Protein AF-A0A968PDZ7-F1 (afdb_monomer_lite)

Secondary structure (DSSP, 8-state):
-----SB-TT-SS--TT-TT-SSSTTSPTT--HHHHHHHH-GGGGB-TTSPBP-S---BPPPHIIIIIIS--SSS-------GGGS----TT------SPPPP--PPPPPPPPPPPPPPP---PPPS-PPPPPTT-EEE-TTSTTEEEESS--EEES-SGGG-EEEEE--TT---EEEE-----SEEEEEEEE--S--SSPBPS-EEEEEEETTEEEEEEE-STTSTTSEEEEEEEEESSSS--EEEEEEPTT-TTPEEEE--EEEEEE---PPPEEEEEEEEEETTEEEEEEEEE-SSS-EEEEEEEEEETTT---EEEEEEE--SEEEE---TT--EEEEEEEEETTHHHHS-----

Structure (mmCIF, N/CA/C/O backbone):
data_AF-A0A968PDZ7-F1
#
_entry.id   AF-A0A968PDZ7-F1
#
loop_
_atom_site.group_PDB
_atom_site.id
_atom_site.type_symbol
_atom_site.label_atom_id
_atom_site.label_alt_id
_atom_site.label_comp_id
_atom_site.label_asym_id
_atom_site.label_entity_id
_atom_site.label_seq_id
_atom_site.pdbx_PDB_ins_code
_atom_site.Cartn_x
_atom_site.Cartn_y
_atom_site.Cartn_z
_atom_site.occupancy
_atom_site.B_iso_or_equiv
_atom_site.auth_seq_id
_atom_site.auth_comp_id
_atom_site.auth_asym_id
_atom_site.auth_atom_id
_atom_site.pdbx_PDB_model_num
ATOM 1 N N . MET A 1 1 ? -6.847 -15.042 27.093 1.00 49.56 1 MET A N 1
ATOM 2 C CA . MET A 1 1 ? -7.978 -15.859 27.587 1.00 49.56 1 MET A CA 1
ATOM 3 C C . MET A 1 1 ? -9.243 -15.371 26.902 1.00 49.56 1 MET A C 1
ATOM 5 O O . MET A 1 1 ? -9.589 -14.210 27.090 1.00 49.56 1 MET A O 1
ATOM 9 N N . VAL A 1 2 ? -9.885 -16.215 26.098 1.00 46.06 2 VAL A N 1
ATOM 10 C CA . VAL A 1 2 ? -11.074 -15.865 25.299 1.00 46.06 2 VAL A CA 1
ATOM 11 C C . VAL A 1 2 ? -12.263 -16.746 25.710 1.00 46.06 2 VAL A C 1
ATOM 13 O O . VAL A 1 2 ? -12.040 -17.880 26.146 1.00 46.06 2 VAL A O 1
ATOM 16 N N . PRO A 1 3 ? -13.513 -16.251 25.654 1.00 42.53 3 PRO A N 1
ATOM 17 C CA . PRO A 1 3 ? -14.685 -17.086 25.895 1.00 42.53 3 PRO A CA 1
ATOM 18 C C . PRO A 1 3 ? -14.870 -18.079 24.738 1.00 42.53 3 PRO A C 1
ATOM 20 O O . PRO A 1 3 ? -14.957 -17.673 23.584 1.00 42.53 3 PRO A O 1
ATOM 23 N N . VAL A 1 4 ? -14.954 -19.375 25.049 1.00 44.88 4 VAL A N 1
ATOM 24 C CA . VAL A 1 4 ? -15.308 -20.418 24.071 1.00 44.88 4 VAL A CA 1
ATOM 25 C C . VAL A 1 4 ? -16.829 -20.496 23.986 1.00 44.88 4 VAL A C 1
ATOM 27 O O . VAL A 1 4 ? -17.487 -20.692 25.012 1.00 44.88 4 VAL A O 1
ATOM 30 N N . TRP A 1 5 ? -17.384 -20.315 22.787 1.00 37.19 5 TRP A N 1
ATOM 31 C CA . TRP A 1 5 ? -18.813 -20.451 22.507 1.00 37.19 5 TRP A CA 1
ATOM 32 C C . TRP A 1 5 ? -19.046 -21.615 21.540 1.00 37.19 5 TRP A C 1
ATOM 34 O O . TRP A 1 5 ? -18.664 -21.535 20.383 1.00 37.19 5 TRP A O 1
ATOM 44 N N . ASP A 1 6 ? -19.737 -22.625 22.072 1.00 43.53 6 ASP A N 1
ATOM 45 C CA . ASP A 1 6 ? -20.297 -23.822 21.430 1.00 43.53 6 ASP A CA 1
ATOM 46 C C . ASP A 1 6 ? -19.324 -24.865 20.843 1.00 43.53 6 ASP A C 1
ATOM 48 O O . ASP A 1 6 ? -18.219 -24.578 20.389 1.00 43.53 6 ASP A O 1
ATOM 52 N N . VAL A 1 7 ? -19.746 -26.125 20.949 1.00 50.50 7 VAL A N 1
ATOM 53 C CA . VAL A 1 7 ? -19.004 -27.335 20.570 1.00 50.50 7 VAL A CA 1
ATOM 54 C C . VAL A 1 7 ? -19.193 -27.559 19.064 1.00 50.50 7 VAL A C 1
ATOM 56 O O . VAL A 1 7 ? -20.277 -27.310 18.540 1.00 50.50 7 VAL A O 1
ATOM 59 N N . GLY A 1 8 ? -18.124 -27.957 18.362 1.00 52.00 8 GLY A N 1
ATOM 60 C CA . GLY A 1 8 ? -18.015 -27.888 16.899 1.00 52.00 8 GLY A CA 1
ATOM 61 C C . GLY A 1 8 ? -19.224 -28.451 16.124 1.00 52.00 8 GLY A C 1
ATOM 62 O O . GLY A 1 8 ? -19.897 -29.376 16.573 1.00 52.00 8 GLY A O 1
ATOM 63 N N . PRO A 1 9 ? -19.480 -27.970 14.898 1.00 52.22 9 PRO A N 1
ATOM 64 C CA . PRO A 1 9 ? -20.785 -27.984 14.223 1.00 52.22 9 PRO A CA 1
ATOM 65 C C . PRO A 1 9 ? -21.293 -29.379 13.811 1.00 52.22 9 PRO A C 1
ATOM 67 O O . PRO A 1 9 ? -22.389 -29.510 13.248 1.00 52.22 9 PRO A O 1
ATOM 70 N N . TRP A 1 10 ? -20.514 -30.427 14.090 1.00 61.59 10 TRP A N 1
ATOM 71 C CA . TRP A 1 10 ? -20.867 -31.817 13.823 1.00 61.59 10 TRP A CA 1
ATOM 72 C C . TRP A 1 10 ? -21.230 -32.608 15.086 1.00 61.59 10 TRP A C 1
ATOM 74 O O . TRP A 1 10 ? -22.201 -33.356 15.015 1.00 61.59 10 TRP A O 1
ATOM 84 N N . ASN A 1 11 ? -20.539 -32.418 16.221 1.00 71.12 11 ASN A N 1
ATOM 85 C CA . ASN A 1 11 ? -20.816 -33.138 17.473 1.00 71.12 11 ASN A CA 1
ATOM 86 C C . ASN A 1 11 ? -20.859 -32.181 18.660 1.00 71.12 11 ASN A C 1
ATOM 88 O O . ASN A 1 11 ? -19.868 -31.519 18.953 1.00 71.12 11 ASN A O 1
ATOM 92 N N . THR A 1 12 ? -21.980 -32.166 19.365 1.00 71.00 12 THR A N 1
ATOM 93 C CA . THR A 1 12 ? -22.252 -31.258 20.477 1.00 71.00 12 THR A CA 1
ATOM 94 C C . THR A 1 12 ? -21.943 -31.871 21.839 1.00 71.00 12 THR A C 1
ATOM 96 O O . THR A 1 12 ? -21.574 -31.141 22.758 1.00 71.00 12 THR A O 1
ATOM 99 N N . ASP A 1 13 ? -21.983 -33.201 21.953 1.00 72.69 13 ASP A N 1
ATOM 100 C CA . ASP A 1 13 ? -21.687 -33.918 23.202 1.00 72.69 13 ASP A CA 1
ATOM 101 C C . ASP A 1 13 ? -20.220 -34.416 23.274 1.00 72.69 13 ASP A C 1
ATOM 103 O O . ASP A 1 13 ? -19.782 -35.059 24.234 1.00 72.69 13 ASP A O 1
ATOM 107 N N . ASP A 1 14 ? -19.398 -34.064 22.278 1.00 81.44 14 ASP A N 1
ATOM 108 C CA . ASP A 1 14 ? -17.981 -34.424 22.211 1.00 81.44 14 ASP A CA 1
ATOM 109 C C . ASP A 1 14 ? -17.107 -33.576 23.154 1.00 81.44 14 ASP A C 1
ATOM 111 O O . ASP A 1 14 ? -16.660 -32.479 22.821 1.00 81.44 14 ASP A O 1
ATOM 115 N N . SER A 1 15 ? -16.781 -34.149 24.314 1.00 76.62 15 SER A N 1
ATOM 116 C CA . SER A 1 15 ? -15.821 -33.585 25.272 1.00 76.62 15 SER A CA 1
ATOM 117 C C . SER A 1 15 ? -14.405 -34.168 25.132 1.00 76.62 15 SER A C 1
ATOM 119 O O . SER A 1 15 ? -13.861 -34.708 26.098 1.00 76.62 15 SER A O 1
ATOM 121 N N . TYR A 1 16 ? -13.777 -34.068 23.956 1.00 78.69 16 TYR A N 1
ATOM 122 C CA . TYR A 1 16 ? -12.436 -34.623 23.681 1.00 78.69 16 TYR A CA 1
ATOM 123 C C . TYR A 1 16 ? -11.309 -34.121 24.602 1.00 78.69 16 TYR A C 1
ATOM 125 O O . TYR A 1 16 ? -10.250 -34.737 24.659 1.00 78.69 16 TYR A O 1
ATOM 133 N N . TRP A 1 17 ? -11.509 -33.045 25.362 1.00 76.12 17 TRP A N 1
ATOM 134 C CA . TRP A 1 17 ? -10.557 -32.554 26.367 1.00 76.12 17 TRP A CA 1
ATOM 135 C C . TRP A 1 17 ? -10.610 -33.297 27.717 1.00 76.12 17 TRP A C 1
ATOM 137 O O . TRP A 1 17 ? -9.803 -33.000 28.599 1.00 76.12 17 TRP A O 1
ATOM 147 N N . GLN A 1 18 ? -11.548 -34.230 27.916 1.00 72.00 18 GLN A N 1
ATOM 148 C CA . GLN A 1 18 ? -11.686 -35.011 29.154 1.00 72.00 18 GLN A CA 1
ATOM 149 C C . GLN A 1 18 ? -11.076 -36.409 29.021 1.00 72.00 18 GLN A C 1
ATOM 151 O O . GLN A 1 18 ? -11.161 -37.043 27.972 1.00 72.00 18 GLN A O 1
ATOM 156 N N . SER A 1 19 ? -10.484 -36.914 30.107 1.00 69.00 19 SER A N 1
ATOM 157 C CA . SER A 1 19 ? -9.940 -38.278 30.172 1.00 69.00 19 SER A CA 1
ATOM 158 C C . SER A 1 19 ? -10.997 -39.350 30.441 1.00 69.00 19 SER A C 1
ATOM 160 O O . SER A 1 19 ? -10.785 -40.510 30.097 1.00 69.00 19 SER A O 1
ATOM 162 N N . ASP A 1 20 ? -12.134 -38.972 31.021 1.00 71.38 20 ASP A N 1
ATOM 163 C CA . ASP A 1 20 ? -13.311 -39.799 31.292 1.00 71.38 20 ASP A CA 1
ATOM 164 C C . ASP A 1 20 ? -14.485 -39.427 30.374 1.00 71.38 20 ASP A C 1
ATOM 166 O O . ASP A 1 20 ? -15.639 -39.326 30.791 1.00 71.38 20 ASP A O 1
ATOM 170 N N . ARG A 1 21 ? -14.168 -39.221 29.095 1.00 78.62 21 ARG A N 1
ATOM 171 C CA . ARG A 1 21 ? -15.115 -38.838 28.050 1.00 78.62 21 ARG A CA 1
ATOM 172 C C . ARG A 1 21 ? -16.295 -39.825 27.966 1.00 78.62 21 ARG A C 1
ATOM 174 O O . ARG A 1 21 ? -16.091 -41.033 27.855 1.00 78.62 21 ARG A O 1
ATOM 181 N N . GLY A 1 22 ? -17.523 -39.301 28.020 1.00 72.50 22 GLY A N 1
ATOM 182 C CA . GLY A 1 22 ? -18.757 -40.100 27.999 1.00 72.50 22 GLY A CA 1
ATOM 183 C C . GLY A 1 22 ? -19.050 -40.731 26.635 1.00 72.50 22 GLY A C 1
ATOM 184 O O . GLY A 1 22 ? -19.194 -41.950 26.538 1.00 72.50 22 GLY A O 1
ATOM 185 N N . ASP A 1 23 ? -19.095 -39.908 25.586 1.00 74.62 23 ASP A N 1
ATOM 186 C CA . ASP A 1 23 ? -19.273 -40.354 24.203 1.00 74.62 23 ASP A CA 1
ATOM 187 C C . ASP A 1 23 ? -17.927 -40.579 23.523 1.00 74.62 23 ASP A C 1
ATOM 189 O O . ASP A 1 23 ? -17.025 -39.760 23.655 1.00 74.62 23 ASP A O 1
ATOM 193 N N . TYR A 1 24 ? -17.793 -41.660 22.754 1.00 82.00 24 TYR A N 1
ATOM 194 C CA . TYR A 1 24 ? -16.545 -42.044 22.070 1.00 82.00 24 TYR A CA 1
ATOM 195 C C . TYR A 1 24 ? -15.329 -42.222 23.017 1.00 82.00 24 TYR A C 1
ATOM 197 O O . TYR A 1 24 ? -14.267 -41.632 22.793 1.00 82.00 24 TYR A O 1
ATOM 205 N N . PRO A 1 25 ? -15.460 -43.030 24.093 1.00 82.12 25 PRO A N 1
ATOM 206 C CA . PRO A 1 25 ? -14.410 -43.231 25.102 1.00 82.12 25 PRO A CA 1
ATOM 207 C C . PRO A 1 25 ? -13.175 -43.984 24.579 1.00 82.12 25 PRO A C 1
ATOM 209 O O . PRO A 1 25 ? -12.180 -44.120 25.288 1.00 82.12 25 PRO A O 1
ATOM 212 N N . ASP A 1 26 ? -13.251 -44.539 23.372 1.00 82.31 26 ASP A N 1
ATOM 213 C CA . ASP A 1 26 ? -12.159 -45.225 22.692 1.00 82.31 26 ASP A CA 1
ATOM 214 C C . ASP A 1 26 ? -11.162 -44.266 22.021 1.00 82.31 26 ASP A C 1
ATOM 216 O O . ASP A 1 26 ? -10.041 -44.677 21.710 1.00 82.31 26 ASP A O 1
ATOM 220 N N . LEU A 1 27 ? -11.532 -42.995 21.834 1.00 79.12 27 LEU A N 1
ATOM 221 C CA . LEU A 1 27 ? -10.646 -41.973 21.283 1.00 79.12 27 LEU A CA 1
ATOM 222 C C . LEU A 1 27 ? -9.717 -41.382 22.360 1.00 79.12 27 LEU A C 1
ATOM 224 O O . LEU A 1 27 ? -10.134 -41.186 23.504 1.00 79.12 27 LEU A O 1
ATOM 228 N N . PRO A 1 28 ? -8.454 -41.067 22.015 1.00 71.50 28 PRO A N 1
ATOM 229 C CA . PRO A 1 28 ? -7.520 -40.450 22.947 1.00 71.50 28 PRO A CA 1
ATOM 230 C C . PRO A 1 28 ? -7.940 -39.021 23.318 1.00 71.50 28 PRO A C 1
ATOM 232 O O . PRO A 1 28 ? -8.558 -38.305 22.528 1.00 71.50 28 PRO A O 1
ATOM 235 N N . VAL A 1 29 ? -7.537 -38.586 24.515 1.00 76.88 29 VAL A N 1
ATOM 236 C CA . VAL A 1 29 ? -7.714 -37.198 24.967 1.00 76.88 29 VAL A CA 1
ATOM 237 C C . VAL A 1 29 ? -7.029 -36.248 23.990 1.00 76.88 29 VAL A C 1
ATOM 239 O O . VAL A 1 29 ? -5.878 -36.462 23.614 1.00 76.88 29 VAL A O 1
ATOM 242 N N . GLY A 1 30 ? -7.736 -35.190 23.611 1.00 73.31 30 GLY A N 1
ATOM 243 C CA . GLY A 1 30 ? -7.286 -34.177 22.668 1.00 73.31 30 GLY A CA 1
ATOM 244 C C . GLY A 1 30 ? -7.672 -34.450 21.216 1.00 73.31 30 GLY A C 1
ATOM 245 O O . GLY A 1 30 ? -7.520 -33.535 20.420 1.00 73.31 30 GLY A O 1
ATOM 246 N N . LEU A 1 31 ? -8.196 -35.637 20.872 1.00 77.00 31 LEU A N 1
ATOM 247 C CA . LEU A 1 31 ? -8.635 -35.956 19.508 1.00 77.00 31 LEU A CA 1
ATOM 248 C C . LEU A 1 31 ? -10.163 -35.796 19.355 1.00 77.00 31 LEU A C 1
ATOM 250 O O . LEU A 1 31 ? -10.922 -36.623 19.883 1.00 77.00 31 LEU A O 1
ATOM 254 N N . PRO A 1 32 ? -10.643 -34.781 18.614 1.00 86.69 32 PRO A N 1
ATOM 255 C CA . PRO A 1 32 ? -12.058 -34.629 18.297 1.00 86.69 32 PRO A CA 1
ATOM 256 C C . PRO A 1 32 ? -12.575 -35.810 17.471 1.00 86.69 32 PRO A C 1
ATOM 258 O O . PRO A 1 32 ? -11.910 -36.311 16.561 1.00 86.69 32 PRO A O 1
ATOM 261 N N . GLN A 1 33 ? -13.811 -36.237 17.724 1.00 85.19 33 GLN A N 1
ATOM 262 C CA . GLN A 1 33 ? -14.429 -37.322 16.963 1.00 85.19 33 GLN A CA 1
ATOM 263 C C . GLN A 1 33 ? -14.599 -36.956 15.493 1.00 85.19 33 GLN A C 1
ATOM 265 O O . GLN A 1 33 ? -14.443 -37.830 14.645 1.00 85.19 33 GLN A O 1
ATOM 270 N N . ALA A 1 34 ? -14.875 -35.685 15.186 1.00 81.94 34 ALA A N 1
ATOM 271 C CA . ALA A 1 34 ? -15.065 -35.232 13.813 1.00 81.94 34 ALA A CA 1
ATOM 272 C C . ALA A 1 34 ? -13.792 -35.396 12.970 1.00 81.94 34 ALA A C 1
ATOM 274 O O . ALA A 1 34 ? -13.847 -35.876 11.836 1.00 81.94 34 ALA A O 1
ATOM 275 N N . GLU A 1 35 ? -12.636 -35.087 13.559 1.00 80.62 35 GLU A N 1
ATOM 276 C CA . GLU A 1 35 ? -11.326 -35.352 12.970 1.00 80.62 35 GLU A CA 1
ATOM 277 C C . GLU A 1 35 ? -11.113 -36.857 12.761 1.00 80.62 35 GLU A C 1
ATOM 279 O O . GLU A 1 35 ? -10.766 -37.296 11.660 1.00 80.62 35 GLU A O 1
ATOM 284 N N . ALA A 1 36 ? -11.408 -37.668 13.783 1.00 77.31 36 ALA A N 1
ATOM 285 C CA . ALA A 1 36 ? -11.263 -39.116 13.698 1.00 77.31 36 ALA A CA 1
ATOM 286 C C . ALA A 1 36 ? -12.200 -39.758 12.657 1.00 77.31 36 ALA A C 1
ATOM 288 O O . ALA A 1 36 ? -11.832 -40.728 11.989 1.00 77.31 36 ALA A O 1
ATOM 289 N N . ALA A 1 37 ? -13.413 -39.231 12.482 1.00 79.62 37 ALA A N 1
ATOM 290 C CA . ALA A 1 37 ? -14.351 -39.712 11.476 1.00 79.62 37 ALA A CA 1
ATOM 291 C C . ALA A 1 37 ? -13.884 -39.346 10.062 1.00 79.62 37 ALA A C 1
ATOM 293 O O . ALA A 1 37 ? -13.978 -40.177 9.158 1.00 79.62 37 ALA A O 1
ATOM 294 N N . TYR A 1 38 ? -13.357 -38.130 9.883 1.00 79.06 38 TYR A N 1
ATOM 295 C CA . TYR A 1 38 ? -12.885 -37.625 8.596 1.00 79.06 38 TYR A CA 1
ATOM 296 C C . TYR A 1 38 ? -11.632 -38.363 8.105 1.00 79.06 38 TYR A C 1
ATOM 298 O O . TYR A 1 38 ? -11.605 -38.835 6.969 1.00 79.06 38 TYR A O 1
ATOM 306 N N . TYR A 1 39 ? -10.613 -38.518 8.958 1.00 68.75 39 TYR A N 1
ATOM 307 C CA . TYR A 1 39 ? -9.343 -39.139 8.560 1.00 68.75 39 TYR A CA 1
ATOM 308 C C . TYR A 1 39 ? -9.314 -40.661 8.725 1.00 68.75 39 TYR A C 1
ATOM 310 O O . TYR A 1 39 ? -8.656 -41.345 7.941 1.00 68.75 39 TYR A O 1
ATOM 318 N N . TYR A 1 40 ? -10.024 -41.206 9.718 1.00 73.75 40 TYR A N 1
ATOM 319 C CA . TYR A 1 40 ? -9.914 -42.623 10.096 1.00 73.75 40 TYR A CA 1
ATOM 320 C C . TYR A 1 40 ? -11.229 -43.400 9.974 1.00 73.75 40 TYR A C 1
ATOM 322 O O . TYR A 1 40 ? -11.278 -44.586 10.303 1.00 73.75 40 TYR A O 1
ATOM 330 N N . GLY A 1 41 ? -12.306 -42.769 9.493 1.00 67.88 41 GLY A N 1
ATOM 331 C CA . GLY A 1 41 ? -13.600 -43.429 9.301 1.00 67.88 41 GLY A CA 1
ATOM 332 C C . GLY A 1 41 ? -14.276 -43.852 10.607 1.00 67.88 41 GLY A C 1
ATOM 333 O O . GLY A 1 41 ? -15.181 -44.692 10.586 1.00 67.88 41 GLY A O 1
ATOM 334 N N . HIS A 1 42 ? -13.855 -43.288 11.743 1.00 85.44 42 HIS A N 1
ATOM 335 C CA . HIS A 1 42 ? -14.473 -43.522 13.042 1.00 85.44 42 HIS A CA 1
ATOM 336 C C . HIS A 1 42 ? -15.984 -43.217 12.996 1.00 85.44 42 HIS A C 1
ATOM 338 O O . HIS A 1 42 ? -16.431 -42.336 12.261 1.00 85.44 42 HIS A O 1
ATOM 344 N N . ASN A 1 43 ? -16.796 -44.011 13.705 1.00 82.94 43 ASN A N 1
ATOM 345 C CA . ASN A 1 43 ? -18.265 -44.004 13.589 1.00 82.94 43 ASN A CA 1
ATOM 346 C C . ASN A 1 43 ? -18.788 -44.126 12.132 1.00 82.94 43 ASN A C 1
ATOM 348 O O . ASN A 1 43 ? -19.832 -43.588 11.767 1.00 82.94 43 ASN A O 1
ATOM 352 N N . GLY A 1 44 ? -18.038 -44.799 11.251 1.00 77.81 44 GLY A N 1
ATOM 353 C CA . GLY A 1 44 ? -18.383 -44.927 9.832 1.00 77.81 44 GLY A CA 1
ATOM 354 C C . GLY A 1 44 ? -18.301 -43.612 9.047 1.00 77.81 44 GLY A C 1
ATOM 355 O O . GLY A 1 44 ? -19.012 -43.467 8.050 1.00 77.81 44 GLY A O 1
ATOM 356 N N . GLY A 1 45 ? -17.482 -42.657 9.504 1.00 78.25 45 GLY A N 1
ATOM 357 C CA . GLY A 1 45 ? -17.333 -41.327 8.904 1.00 78.25 45 GLY A CA 1
ATOM 358 C C . GLY A 1 45 ? -18.485 -40.374 9.229 1.00 78.25 45 GLY A C 1
ATOM 359 O O . GLY A 1 45 ? -18.739 -39.432 8.472 1.00 78.25 45 GLY A O 1
ATOM 360 N N . ARG A 1 46 ? -19.233 -40.657 10.303 1.00 79.38 46 ARG A N 1
ATOM 361 C CA . ARG A 1 46 ? -20.444 -39.923 10.669 1.00 79.38 46 ARG A CA 1
ATOM 362 C C . ARG A 1 46 ? -20.335 -39.230 12.015 1.00 79.38 46 ARG A C 1
ATOM 364 O O . ARG A 1 46 ? -19.661 -39.712 12.927 1.00 79.38 46 ARG A O 1
ATOM 371 N N . ASP A 1 47 ? -21.063 -38.131 12.114 1.00 84.56 47 ASP A N 1
ATOM 372 C CA . ASP A 1 47 ? -21.292 -37.415 13.360 1.00 84.56 47 ASP A CA 1
ATOM 373 C C . ASP A 1 47 ? -22.366 -38.093 14.232 1.00 84.56 47 ASP A C 1
ATOM 375 O O . ASP A 1 47 ? -22.954 -39.113 13.850 1.00 84.56 47 ASP A O 1
ATOM 379 N N . GLU A 1 48 ? -22.635 -37.525 15.406 1.00 81.25 48 GLU A N 1
ATOM 380 C CA . GLU A 1 48 ? -23.627 -38.018 16.371 1.00 81.25 48 GLU A CA 1
ATOM 381 C C . GLU A 1 48 ? -25.061 -38.054 15.811 1.00 81.25 48 GLU A C 1
ATOM 383 O O . GLU A 1 48 ? -25.885 -38.868 16.232 1.00 81.25 48 GLU A O 1
ATOM 388 N N . PHE A 1 49 ? -25.354 -37.234 14.797 1.00 80.44 49 PHE A N 1
ATOM 389 C CA . PHE A 1 49 ? -26.645 -37.183 14.107 1.00 80.44 49 PHE A CA 1
ATOM 390 C C . PHE A 1 49 ? -26.706 -38.105 12.877 1.00 80.44 49 PHE A C 1
ATOM 392 O O . PHE A 1 49 ? -27.720 -38.147 12.171 1.00 80.44 49 PHE A O 1
ATOM 399 N N . GLY A 1 50 ? -25.637 -38.855 12.596 1.00 79.31 50 GLY A N 1
ATOM 400 C CA . GLY A 1 50 ? -25.537 -39.776 11.469 1.00 79.31 50 GLY A CA 1
ATOM 401 C C . GLY A 1 50 ? -25.270 -39.106 10.115 1.00 79.31 50 GLY A C 1
ATOM 402 O O . GLY A 1 50 ? -25.410 -39.769 9.080 1.00 79.31 50 GLY A O 1
ATOM 403 N N . ARG A 1 51 ? -24.894 -37.824 10.073 1.00 78.44 51 ARG A N 1
ATOM 404 C CA . ARG A 1 51 ? -24.501 -37.100 8.849 1.00 78.44 51 ARG A CA 1
ATOM 405 C C . ARG A 1 51 ? -23.046 -37.415 8.505 1.00 78.44 51 ARG A C 1
ATOM 407 O O . ARG A 1 51 ? -22.260 -37.731 9.386 1.00 78.44 51 ARG A O 1
ATOM 414 N N . ILE A 1 52 ? -22.689 -37.356 7.221 1.00 77.50 52 ILE A N 1
ATOM 415 C CA . ILE A 1 52 ? -21.296 -37.553 6.787 1.00 77.50 52 ILE A CA 1
ATOM 416 C C . ILE A 1 52 ? -20.499 -36.290 7.088 1.00 77.50 52 ILE A C 1
ATOM 418 O O . ILE A 1 52 ? -20.911 -35.199 6.694 1.00 77.50 52 ILE A O 1
ATOM 422 N N . ILE A 1 53 ? -19.353 -36.464 7.736 1.00 76.62 53 ILE A N 1
ATOM 423 C CA . ILE A 1 53 ? -18.447 -35.368 8.061 1.00 76.62 53 ILE A CA 1
ATOM 424 C C . ILE A 1 53 ? -17.642 -34.990 6.820 1.00 76.62 53 ILE A C 1
ATOM 426 O O . ILE A 1 53 ? -17.030 -35.843 6.178 1.00 76.62 53 ILE A O 1
ATOM 430 N N . THR A 1 54 ? -17.655 -33.702 6.473 1.00 74.69 54 THR A N 1
ATOM 431 C CA . THR A 1 54 ? -16.948 -33.177 5.294 1.00 74.69 54 THR A CA 1
ATOM 432 C C . THR A 1 54 ? -15.727 -32.337 5.639 1.00 74.69 54 THR A C 1
ATOM 434 O O . THR A 1 54 ? -14.952 -32.067 4.733 1.00 74.69 54 THR A O 1
ATOM 437 N N . ASN A 1 55 ? -15.554 -31.946 6.908 1.00 73.94 55 ASN A N 1
ATOM 438 C CA . ASN A 1 55 ? -14.403 -31.200 7.422 1.00 73.94 55 ASN A CA 1
ATOM 439 C C . ASN A 1 55 ? -14.016 -31.725 8.823 1.00 73.94 55 ASN A C 1
ATOM 441 O O . ASN A 1 55 ? -14.916 -32.054 9.594 1.00 73.94 55 ASN A O 1
ATOM 445 N N . PRO A 1 56 ? -12.720 -31.766 9.184 1.00 77.56 56 PRO A N 1
ATOM 446 C CA . PRO A 1 56 ? -12.233 -32.322 10.452 1.00 77.56 56 PRO A CA 1
ATOM 447 C C . PRO A 1 56 ? -12.221 -31.297 11.605 1.00 77.56 56 PRO A C 1
ATOM 449 O O . PRO A 1 56 ? -11.246 -31.200 12.340 1.00 77.56 56 PRO A O 1
ATOM 452 N N . ASN A 1 57 ? -13.253 -30.469 11.754 1.00 74.00 57 ASN A N 1
ATOM 453 C CA . ASN A 1 57 ? -13.245 -29.393 12.749 1.00 74.00 57 ASN A CA 1
ATOM 454 C C . ASN A 1 57 ? -13.601 -29.879 14.162 1.00 74.00 57 ASN A C 1
ATOM 456 O O . ASN A 1 57 ? -14.623 -30.531 14.371 1.00 74.00 57 ASN A O 1
ATOM 460 N N . GLY A 1 58 ? -12.751 -29.526 15.130 1.00 72.44 58 GLY A N 1
ATOM 461 C CA . GLY A 1 58 ? -12.892 -29.914 16.537 1.00 72.44 58 GLY A CA 1
ATOM 462 C C . GLY A 1 58 ? -13.398 -28.819 17.476 1.00 72.44 58 GLY A C 1
ATOM 463 O O . GLY A 1 58 ? -13.922 -29.123 18.543 1.00 72.44 58 GLY A O 1
ATOM 464 N N . ILE A 1 59 ? -13.254 -27.546 17.113 1.00 73.94 59 ILE A N 1
ATOM 465 C CA . ILE A 1 59 ? -13.704 -26.416 17.928 1.00 73.94 59 ILE A CA 1
ATOM 466 C C . ILE A 1 59 ? -14.132 -25.274 17.018 1.00 73.94 59 ILE A C 1
ATOM 468 O O . ILE A 1 59 ? -13.433 -24.966 16.053 1.00 73.94 59 ILE A O 1
ATOM 472 N N . ASP A 1 60 ? -15.255 -24.647 17.348 1.00 69.50 60 ASP A N 1
ATOM 473 C CA . ASP A 1 60 ? -15.603 -23.349 16.792 1.00 69.50 60 ASP A CA 1
ATOM 474 C C . ASP A 1 60 ? -15.114 -22.280 17.773 1.00 69.50 60 ASP A C 1
ATOM 476 O O . ASP A 1 60 ? -15.368 -22.326 18.978 1.00 69.50 60 ASP A O 1
ATOM 480 N N . ILE A 1 61 ? -14.346 -21.327 17.261 1.00 65.81 61 ILE A N 1
ATOM 481 C CA . ILE A 1 61 ? -13.866 -20.181 18.031 1.00 65.81 61 ILE A CA 1
ATOM 482 C C . ILE A 1 61 ? -14.705 -18.957 17.672 1.00 65.81 61 ILE A C 1
ATOM 484 O O . ILE A 1 61 ? -15.178 -18.825 16.543 1.00 65.81 61 ILE A O 1
ATOM 488 N N . ALA A 1 62 ? -14.913 -18.069 18.648 1.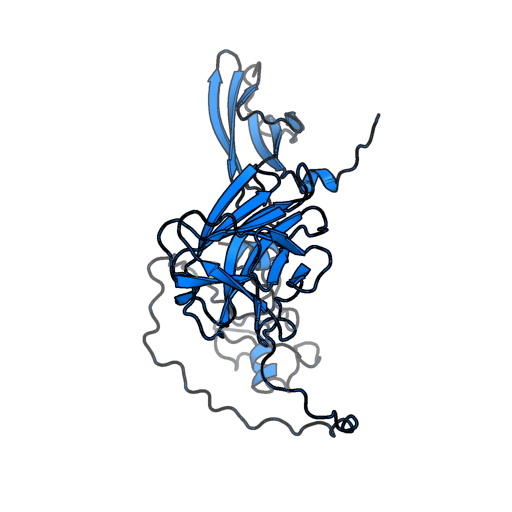00 56.44 62 ALA A N 1
ATOM 489 C CA . ALA A 1 62 ? -15.696 -16.856 18.440 1.00 56.44 62 ALA A CA 1
ATOM 490 C C . ALA A 1 62 ? -15.133 -16.040 17.269 1.00 56.44 62 ALA A C 1
ATOM 492 O O . ALA A 1 62 ? -13.921 -16.008 17.067 1.00 56.44 62 ALA A O 1
ATOM 493 N N . ASP A 1 63 ? -16.007 -15.351 16.539 1.00 52.16 63 ASP A N 1
ATOM 494 C CA . ASP A 1 63 ? -15.655 -14.524 15.382 1.00 52.16 63 ASP A CA 1
ATOM 495 C C . ASP A 1 63 ? -14.506 -13.550 15.681 1.00 52.16 63 ASP A C 1
ATOM 497 O O . ASP A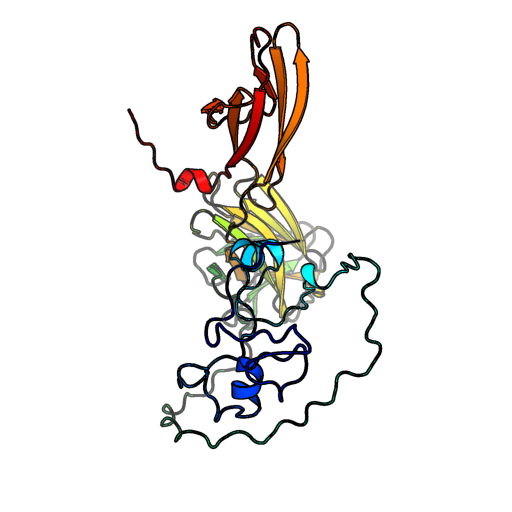 1 63 ? -13.526 -13.530 14.945 1.00 52.16 63 ASP A O 1
ATOM 501 N N . GLY A 1 64 ? -14.552 -12.833 16.805 1.00 52.78 64 GLY A N 1
ATOM 502 C CA . GLY A 1 64 ? -13.452 -11.955 17.215 1.00 52.78 64 GLY A CA 1
ATOM 503 C C . GLY A 1 64 ? -12.128 -12.702 17.420 1.00 52.78 64 GLY A C 1
ATOM 504 O O . GLY A 1 64 ? -11.074 -12.231 17.019 1.00 52.78 64 GLY A O 1
ATOM 505 N N . THR A 1 65 ? -12.157 -13.922 17.956 1.00 58.38 65 THR A N 1
ATOM 506 C CA . THR A 1 65 ? -10.932 -14.719 18.110 1.00 58.38 65 THR A CA 1
ATOM 507 C C . THR A 1 65 ? -10.455 -15.315 16.786 1.00 58.38 65 THR A C 1
ATOM 509 O O . THR A 1 65 ? -9.253 -15.386 16.548 1.00 58.38 65 THR A O 1
ATOM 512 N N . PHE A 1 66 ? -11.377 -15.714 15.910 1.00 54.28 66 PHE A N 1
ATOM 513 C CA . PHE A 1 66 ? -11.074 -16.264 14.592 1.00 54.28 66 PHE A CA 1
ATOM 514 C C . PHE A 1 66 ? -10.417 -15.216 13.691 1.00 54.28 66 PHE A C 1
ATOM 516 O O . PHE A 1 66 ? -9.332 -15.453 13.165 1.00 54.28 66 PHE A O 1
ATOM 523 N N . TRP A 1 67 ? -11.061 -14.058 13.537 1.00 44.41 67 TRP A N 1
ATOM 524 C CA . TRP A 1 67 ? -10.643 -13.026 12.591 1.00 44.41 67 TRP A CA 1
ATOM 525 C C . TRP A 1 67 ? -9.641 -12.048 13.206 1.00 44.41 67 TRP A C 1
ATOM 527 O O . TRP A 1 67 ? -8.634 -11.746 12.571 1.00 44.41 67 TRP A O 1
ATOM 537 N N . ASP A 1 68 ? -9.895 -11.573 14.430 1.00 46.28 68 ASP A N 1
ATOM 538 C CA . ASP A 1 68 ? -9.146 -10.451 15.011 1.00 46.28 68 ASP A CA 1
ATOM 539 C C . ASP A 1 68 ? -7.938 -10.917 15.843 1.00 46.28 68 ASP A C 1
ATOM 541 O O . ASP A 1 68 ? -6.878 -10.295 15.771 1.00 46.28 68 ASP A O 1
ATOM 545 N N . ASP A 1 69 ? -8.064 -12.011 16.608 1.00 50.88 69 ASP A N 1
ATOM 546 C CA . ASP A 1 69 ? -6.977 -12.484 17.483 1.00 50.88 69 ASP A CA 1
ATOM 547 C C . ASP A 1 69 ? -6.010 -13.458 16.780 1.00 50.88 69 ASP A C 1
ATOM 549 O O . ASP A 1 69 ? -4.794 -13.337 16.936 1.00 50.88 69 ASP A O 1
ATOM 553 N N . LEU A 1 70 ? -6.529 -14.448 16.038 1.00 56.09 70 LEU A N 1
ATOM 554 C CA . LEU A 1 70 ? -5.723 -15.489 15.377 1.00 56.09 70 LEU A CA 1
ATOM 555 C C . LEU A 1 70 ? -5.479 -15.226 13.885 1.00 56.09 70 LEU A C 1
ATOM 557 O O . LEU A 1 70 ? -4.611 -15.867 13.293 1.00 56.09 70 LEU A O 1
ATOM 561 N N . GLY A 1 71 ? -6.219 -14.296 13.273 1.00 63.31 71 GLY A N 1
ATOM 562 C CA . GLY A 1 71 ? -6.060 -13.944 11.859 1.00 63.31 71 GLY A CA 1
ATOM 563 C C . GLY A 1 71 ? -6.387 -15.085 10.891 1.00 63.31 71 GLY A C 1
ATOM 564 O O . GLY A 1 71 ? -5.862 -15.119 9.775 1.00 63.31 71 GLY A O 1
ATOM 565 N N . LEU A 1 72 ? -7.225 -16.038 11.301 1.00 62.59 72 LEU A N 1
ATOM 566 C CA . LEU A 1 72 ? -7.626 -17.146 10.446 1.00 62.59 72 LEU A CA 1
ATOM 567 C C . LEU A 1 72 ? -8.548 -16.620 9.341 1.00 62.59 72 LEU A C 1
ATOM 569 O O . LEU A 1 72 ? -9.470 -15.849 9.587 1.00 62.59 72 LEU A O 1
ATOM 573 N N . SER A 1 73 ? -8.289 -17.033 8.099 1.00 62.38 73 SER A N 1
ATOM 574 C CA . SER A 1 73 ? -9.128 -16.695 6.933 1.00 62.38 73 SER A CA 1
ATOM 575 C C . SER A 1 73 ? -9.959 -17.881 6.428 1.00 62.38 73 SER A C 1
ATOM 577 O O . SER A 1 73 ? -10.837 -17.725 5.579 1.00 62.38 73 SER A O 1
ATOM 579 N N . ASN A 1 74 ? -9.687 -19.071 6.963 1.00 67.88 74 ASN A N 1
ATOM 580 C CA . ASN A 1 74 ? -10.393 -20.321 6.724 1.00 67.88 74 ASN A CA 1
ATOM 581 C C . ASN A 1 74 ? -10.163 -21.253 7.930 1.00 67.88 74 ASN A C 1
ATOM 583 O O . ASN A 1 74 ? -9.415 -20.900 8.839 1.00 67.88 74 ASN A O 1
ATOM 587 N N . ASN A 1 75 ? -10.792 -22.429 7.939 1.00 66.06 75 ASN A N 1
ATOM 588 C CA . ASN A 1 75 ? -10.510 -23.455 8.942 1.00 66.06 75 ASN A CA 1
ATOM 589 C C . ASN A 1 75 ? -9.015 -23.788 8.935 1.00 66.06 75 ASN A C 1
ATOM 591 O O . ASN A 1 75 ? -8.470 -24.129 7.883 1.00 66.06 75 ASN A O 1
ATOM 595 N N . ASP A 1 76 ? -8.391 -23.724 10.104 1.00 71.81 76 ASP A N 1
ATOM 596 C CA . ASP A 1 76 ? -6.987 -24.064 10.292 1.00 71.81 76 ASP A CA 1
ATOM 597 C C . ASP A 1 76 ? -6.778 -24.707 11.668 1.00 71.81 76 ASP A C 1
ATOM 599 O O . ASP A 1 76 ? -7.675 -24.707 12.519 1.00 71.81 76 ASP A O 1
ATOM 603 N N . TRP A 1 77 ? -5.598 -25.277 11.870 1.00 69.88 77 TRP A N 1
ATOM 604 C CA . TRP A 1 77 ? -5.204 -25.886 13.131 1.00 69.88 77 TRP A CA 1
ATOM 605 C C . TRP A 1 77 ? -4.816 -24.824 14.153 1.00 69.88 77 TRP A C 1
ATOM 607 O O . TRP A 1 77 ? -4.132 -23.850 13.842 1.00 69.88 77 TRP A O 1
ATOM 617 N N . VAL A 1 78 ? -5.233 -25.040 15.397 1.00 68.50 78 VAL A N 1
ATOM 618 C CA . VAL A 1 78 ? -4.938 -24.151 16.521 1.00 68.50 78 VAL A CA 1
ATOM 619 C C . VAL A 1 78 ? -4.526 -24.967 17.738 1.00 68.50 78 VAL A C 1
ATOM 621 O O . VAL A 1 78 ? -5.149 -25.981 18.054 1.00 68.50 78 VAL A O 1
ATOM 624 N N . ASP A 1 79 ? -3.510 -24.491 18.455 1.00 67.19 79 ASP A N 1
ATOM 625 C CA . ASP A 1 79 ? -3.160 -25.023 19.769 1.00 67.19 79 ASP A CA 1
ATOM 626 C C . ASP A 1 79 ? -4.020 -24.344 20.838 1.00 67.19 79 ASP A C 1
ATOM 628 O O . ASP A 1 79 ? -4.009 -23.120 20.994 1.00 67.19 79 ASP A O 1
ATOM 632 N N . VAL A 1 80 ? -4.777 -25.142 21.594 1.00 68.56 80 VAL A N 1
ATOM 633 C CA . VAL A 1 80 ? -5.736 -24.635 22.584 1.00 68.56 80 VAL A CA 1
ATOM 634 C C . VAL A 1 80 ? -5.394 -25.148 23.975 1.00 68.56 80 VAL A C 1
ATOM 636 O O . VAL A 1 80 ? -5.262 -26.346 24.211 1.00 68.56 80 VAL A O 1
ATOM 639 N N . SER A 1 81 ? -5.309 -24.221 24.931 1.00 64.94 81 SER A N 1
ATOM 640 C CA . SER A 1 81 ? -5.255 -24.532 26.362 1.00 64.94 81 SER A CA 1
ATOM 641 C C . SER A 1 81 ? -6.618 -24.297 27.011 1.00 64.94 81 SER A C 1
ATOM 643 O O . SER A 1 81 ? -7.107 -23.167 27.072 1.00 64.94 81 SER A O 1
ATOM 645 N N . PHE A 1 82 ? -7.228 -25.357 27.543 1.00 67.88 82 PHE A N 1
ATOM 646 C CA . PHE A 1 82 ? -8.491 -25.260 28.270 1.00 67.88 82 PHE A CA 1
ATOM 647 C C . PHE A 1 82 ? -8.239 -24.856 29.720 1.00 67.88 82 PHE A C 1
ATOM 649 O O . PHE A 1 82 ? -7.896 -25.666 30.576 1.00 67.88 82 PHE A O 1
ATOM 656 N N . LEU A 1 83 ? -8.434 -23.572 30.000 1.00 59.03 83 LEU A N 1
ATOM 657 C CA . LEU A 1 83 ? -8.081 -22.941 31.276 1.00 59.03 83 LEU A CA 1
ATOM 658 C C . LEU A 1 83 ? -8.812 -23.552 32.487 1.00 59.03 83 LEU A C 1
ATOM 660 O O . LEU A 1 83 ? -8.316 -23.491 33.611 1.00 59.03 83 LEU A O 1
ATOM 664 N N . TRP A 1 84 ? -9.969 -24.186 32.270 1.00 62.56 84 TRP A N 1
ATOM 665 C CA . TRP A 1 84 ? -10.704 -24.913 33.312 1.00 62.56 84 TRP A CA 1
ATOM 666 C C . TRP A 1 84 ? -10.090 -26.275 33.677 1.00 62.56 84 TRP A C 1
ATOM 668 O O . TRP A 1 84 ? -10.521 -26.878 34.657 1.00 62.56 84 TRP A O 1
ATOM 678 N N . LEU A 1 85 ? -9.070 -26.743 32.948 1.00 62.44 85 LEU A N 1
ATOM 679 C CA . LEU A 1 85 ? -8.260 -27.914 33.305 1.00 62.44 85 LEU A CA 1
ATOM 680 C C . LEU A 1 85 ? -7.124 -27.580 34.294 1.00 62.44 85 LEU A C 1
ATOM 682 O O . LEU A 1 85 ? -6.437 -28.485 34.760 1.00 62.44 85 LEU A O 1
ATOM 686 N N . GLY A 1 86 ? -6.968 -26.306 34.684 1.00 45.91 86 GLY A N 1
ATOM 687 C CA . GLY A 1 86 ? -6.244 -25.927 35.902 1.00 45.91 86 GLY A CA 1
ATOM 688 C C . GLY A 1 86 ? -4.841 -25.331 35.745 1.00 45.91 86 GLY A C 1
ATOM 689 O O . GLY A 1 86 ? -4.204 -25.104 36.773 1.00 45.91 86 GLY A O 1
ATOM 690 N N . ALA A 1 87 ? -4.356 -25.026 34.533 1.00 51.44 87 ALA A N 1
ATOM 691 C CA . ALA A 1 87 ? -3.136 -24.225 34.345 1.00 51.44 87 ALA A CA 1
ATOM 692 C C . ALA A 1 87 ? -3.075 -23.507 32.978 1.00 51.44 87 ALA A C 1
ATOM 694 O O . ALA A 1 87 ? -3.435 -24.084 31.957 1.00 51.44 87 ALA A O 1
ATOM 695 N N . ASP A 1 88 ? -2.580 -22.263 32.988 1.00 44.69 88 ASP A N 1
ATOM 696 C CA . ASP A 1 88 ? -2.222 -21.423 31.831 1.00 44.69 88 ASP A CA 1
ATOM 697 C C . ASP A 1 88 ? -0.697 -21.195 31.867 1.00 44.69 88 ASP A C 1
ATOM 699 O O . ASP A 1 88 ? -0.224 -20.635 32.862 1.00 44.69 88 ASP A O 1
ATOM 703 N N . PRO A 1 89 ? 0.096 -21.640 30.875 1.00 47.38 89 PRO A N 1
ATOM 704 C CA . PRO A 1 89 ? 1.548 -21.468 30.915 1.00 47.38 89 PRO A CA 1
ATOM 705 C C . PRO A 1 89 ? 2.033 -20.085 30.440 1.00 47.38 89 PRO A C 1
ATOM 707 O O . PRO A 1 89 ? 3.187 -19.746 30.691 1.00 47.38 89 PRO A O 1
ATOM 710 N N . GLY A 1 90 ? 1.191 -19.256 29.809 1.00 41.91 90 GLY A N 1
ATOM 711 C CA . GLY A 1 90 ? 1.597 -17.946 29.278 1.00 41.91 90 GLY A CA 1
ATOM 712 C C . GLY A 1 90 ? 2.697 -17.990 28.188 1.00 41.91 90 GLY A C 1
ATOM 713 O O . GLY A 1 90 ? 3.344 -19.016 27.963 1.00 41.91 90 GLY A O 1
ATOM 714 N N . PRO A 1 91 ? 2.931 -16.876 27.460 1.00 44.38 91 PRO A N 1
ATOM 715 C CA . PRO A 1 91 ? 3.906 -16.823 26.373 1.00 44.38 91 PRO A CA 1
ATOM 716 C C . PRO A 1 91 ? 5.319 -16.703 26.955 1.00 44.38 91 PRO A C 1
ATOM 718 O O . PRO A 1 91 ? 5.839 -15.609 27.171 1.00 44.38 91 PRO A O 1
ATOM 721 N N . GLY A 1 92 ? 5.921 -17.847 27.264 1.00 41.88 92 GLY A N 1
ATOM 722 C CA . GLY A 1 92 ? 7.284 -17.923 27.787 1.00 41.88 92 GLY A CA 1
ATOM 723 C C . GLY A 1 92 ? 7.738 -19.324 28.183 1.00 41.88 92 GLY A C 1
ATOM 724 O O . GLY A 1 92 ? 8.933 -19.579 28.132 1.00 41.88 92 GLY A O 1
ATOM 725 N N . ASP A 1 93 ? 6.805 -20.233 28.484 1.00 37.47 93 ASP A N 1
ATOM 726 C CA . ASP A 1 93 ? 7.105 -21.628 28.844 1.00 37.47 93 ASP A CA 1
ATOM 727 C C . ASP A 1 93 ? 6.310 -22.637 27.989 1.00 37.47 93 ASP A C 1
ATOM 729 O O . ASP A 1 93 ? 6.004 -23.748 28.429 1.00 37.47 93 ASP A O 1
ATOM 733 N N . ALA A 1 94 ? 5.971 -22.277 26.745 1.00 42.50 94 ALA A N 1
ATOM 734 C CA . ALA A 1 94 ? 5.590 -23.291 25.766 1.00 42.50 94 ALA A CA 1
ATOM 735 C C . ALA A 1 94 ? 6.806 -24.208 25.567 1.00 42.50 94 ALA A C 1
ATOM 737 O O . ALA A 1 94 ? 7.859 -23.770 25.107 1.00 42.50 94 ALA A O 1
ATOM 738 N N . ILE A 1 95 ? 6.686 -25.462 26.002 1.00 34.62 95 ILE A N 1
ATOM 739 C CA . ILE A 1 95 ? 7.735 -26.464 25.836 1.00 34.62 95 ILE A CA 1
ATOM 740 C C . ILE A 1 95 ? 7.958 -26.637 24.332 1.00 34.62 95 ILE A C 1
ATOM 742 O O . ILE A 1 95 ? 7.042 -27.060 23.630 1.00 34.62 95 ILE A O 1
ATOM 746 N N . ASP A 1 96 ? 9.167 -26.343 23.848 1.00 34.12 96 ASP A N 1
ATOM 747 C CA . ASP A 1 96 ? 9.600 -26.759 22.514 1.00 34.12 96 ASP A CA 1
ATOM 748 C C . ASP A 1 96 ? 9.357 -28.268 22.383 1.00 34.12 96 ASP A C 1
ATOM 750 O O . ASP A 1 96 ? 10.000 -29.072 23.072 1.00 34.12 96 ASP A O 1
ATOM 754 N N . ILE A 1 97 ? 8.471 -28.679 21.471 1.00 33.12 97 ILE A N 1
ATOM 755 C CA . ILE A 1 97 ? 8.477 -30.063 21.000 1.00 33.12 97 ILE A CA 1
ATOM 756 C C . ILE A 1 97 ? 9.694 -30.210 20.087 1.00 33.12 97 ILE A C 1
ATOM 758 O O . ILE A 1 97 ? 9.627 -30.133 18.864 1.00 33.12 97 ILE A O 1
ATOM 762 N N . ALA A 1 98 ? 10.849 -30.430 20.713 1.00 34.97 98 ALA A N 1
ATOM 763 C CA . ALA A 1 98 ? 12.014 -30.980 20.050 1.00 34.97 98 ALA A CA 1
ATOM 764 C C . ALA A 1 98 ? 11.756 -32.473 19.781 1.00 34.97 98 ALA A C 1
ATOM 766 O O . ALA A 1 98 ? 12.087 -33.346 20.582 1.00 34.97 98 ALA A O 1
ATOM 767 N N . GLY A 1 99 ? 11.147 -32.759 18.635 1.00 34.53 99 GLY A N 1
ATOM 768 C CA . GLY A 1 99 ? 10.994 -34.092 18.062 1.00 34.53 99 GLY A CA 1
ATOM 769 C C . GLY A 1 99 ? 10.673 -33.951 16.575 1.00 34.53 99 GLY A C 1
ATOM 770 O O . GLY A 1 99 ? 9.996 -32.992 16.211 1.00 34.53 99 GLY A O 1
ATOM 771 N N . PRO A 1 100 ? 11.190 -34.825 15.692 1.00 30.41 100 PRO A N 1
ATOM 772 C CA . PRO A 1 100 ? 10.937 -34.681 14.265 1.00 30.41 100 PRO A CA 1
ATOM 773 C C . PRO A 1 100 ? 9.427 -34.746 14.025 1.00 30.41 100 PRO A C 1
ATOM 775 O O . PRO A 1 100 ? 8.747 -35.582 14.625 1.00 30.41 100 PRO A O 1
ATOM 778 N N . ALA A 1 101 ? 8.917 -33.873 13.153 1.00 33.94 101 ALA A N 1
ATOM 779 C CA . ALA A 1 101 ? 7.569 -34.017 12.624 1.00 33.94 101 ALA A CA 1
ATOM 780 C C . ALA A 1 101 ? 7.396 -35.474 12.150 1.00 33.94 101 ALA A C 1
ATOM 782 O O . ALA A 1 101 ? 8.284 -35.971 11.444 1.00 33.94 101 ALA A O 1
ATOM 783 N N . PRO A 1 102 ? 6.338 -36.192 12.568 1.00 29.25 102 PRO A N 1
ATOM 784 C CA . PRO A 1 102 ? 6.128 -37.551 12.108 1.00 29.25 102 PRO A CA 1
ATOM 785 C C . PRO A 1 102 ? 6.008 -37.528 10.584 1.00 29.25 102 PRO A C 1
ATOM 787 O O . PRO A 1 102 ? 5.263 -36.739 10.004 1.00 29.25 102 PRO A O 1
ATOM 790 N N . GLU A 1 103 ? 6.809 -38.374 9.950 1.00 35.47 103 GLU A N 1
ATOM 791 C CA . GLU A 1 103 ? 6.802 -38.620 8.517 1.00 35.47 103 GLU A CA 1
ATOM 792 C C . GLU A 1 103 ? 5.375 -39.011 8.095 1.00 35.47 103 GLU A C 1
ATOM 794 O O . GLU A 1 103 ? 4.811 -39.986 8.597 1.00 35.47 103 GLU A O 1
ATOM 799 N N . GLN A 1 104 ? 4.754 -38.210 7.223 1.00 30.41 104 GLN A N 1
ATOM 800 C CA . GLN A 1 104 ? 3.449 -38.525 6.646 1.00 30.41 104 GLN A CA 1
ATOM 801 C C . GLN A 1 104 ? 3.596 -39.689 5.660 1.00 30.41 104 GLN A C 1
ATOM 803 O O . GLN A 1 104 ? 3.912 -39.493 4.485 1.00 30.41 104 GLN A O 1
ATOM 808 N N . ASP A 1 105 ? 3.298 -40.901 6.124 1.00 30.53 105 ASP A N 1
ATOM 809 C CA . ASP A 1 105 ? 2.849 -41.987 5.254 1.00 30.53 105 ASP A CA 1
ATOM 810 C C . ASP A 1 105 ? 1.435 -41.644 4.759 1.00 30.53 105 ASP A C 1
ATOM 812 O O . ASP A 1 105 ? 0.427 -41.888 5.426 1.00 30.53 105 ASP A O 1
ATOM 816 N N . ASN A 1 106 ? 1.355 -41.027 3.581 1.00 31.94 106 ASN A N 1
ATOM 817 C CA . ASN A 1 106 ? 0.084 -40.779 2.907 1.00 31.94 106 ASN A CA 1
ATOM 818 C C . ASN A 1 106 ? -0.575 -42.117 2.508 1.00 31.94 106 ASN A C 1
ATOM 820 O O . ASN A 1 106 ? 0.023 -42.876 1.736 1.00 31.94 106 ASN A O 1
ATOM 824 N N . PRO A 1 107 ? -1.819 -42.418 2.935 1.00 32.09 107 PRO A N 1
ATOM 825 C CA . PRO A 1 107 ? -2.583 -43.514 2.350 1.00 32.09 107 PRO A CA 1
ATOM 826 C C . PRO A 1 107 ? -2.949 -43.191 0.885 1.00 32.09 107 PRO A C 1
ATOM 828 O O . PRO A 1 107 ? -3.094 -42.020 0.519 1.00 32.09 107 PRO A O 1
ATOM 831 N N . PRO A 1 108 ? -3.098 -44.204 0.009 1.00 30.41 108 PRO A N 1
ATOM 832 C CA . PRO A 1 108 ? -3.334 -43.978 -1.411 1.00 30.41 108 PRO A CA 1
ATOM 833 C C . PRO A 1 108 ? -4.706 -43.337 -1.652 1.00 30.41 108 PRO A C 1
ATOM 835 O O . PRO A 1 108 ? -5.717 -43.754 -1.085 1.00 30.41 108 PRO A O 1
ATOM 838 N N . ALA A 1 109 ? -4.716 -42.334 -2.530 1.00 30.64 109 ALA A N 1
ATOM 839 C CA . ALA A 1 109 ? -5.887 -41.549 -2.905 1.00 30.64 109 ALA A CA 1
ATOM 840 C C . ALA A 1 109 ? -7.081 -42.420 -3.367 1.00 30.64 109 ALA A C 1
ATOM 842 O O . ALA A 1 109 ? -6.880 -43.400 -4.095 1.00 30.64 109 ALA A O 1
ATOM 843 N N . PRO A 1 110 ? -8.334 -42.058 -3.018 1.00 30.98 110 PRO A N 1
ATOM 844 C CA . PRO A 1 110 ? -9.515 -42.710 -3.572 1.00 30.98 110 PRO A CA 1
ATOM 845 C C . PRO A 1 110 ? -9.619 -42.455 -5.085 1.00 30.98 110 PRO A C 1
ATOM 847 O O . PRO A 1 110 ? -9.223 -41.406 -5.594 1.00 30.98 110 PRO A O 1
ATOM 850 N N . ALA A 1 111 ? -10.148 -43.444 -5.810 1.00 33.19 111 ALA A N 1
ATOM 851 C CA . ALA A 1 111 ? -10.228 -43.437 -7.267 1.00 33.19 111 ALA A CA 1
ATOM 852 C C . ALA A 1 111 ? -11.017 -42.232 -7.813 1.00 33.19 111 ALA A C 1
ATOM 854 O O . ALA A 1 111 ? -12.133 -41.944 -7.378 1.00 33.19 111 ALA A O 1
ATOM 855 N N . ALA A 1 112 ? -10.413 -41.564 -8.797 1.00 33.47 112 ALA A N 1
ATOM 856 C CA . ALA A 1 112 ? -10.914 -40.360 -9.445 1.00 33.47 112 ALA A CA 1
ATOM 857 C C . ALA A 1 112 ? -12.292 -40.556 -10.125 1.00 33.47 112 ALA A C 1
ATOM 859 O O . ALA A 1 112 ? -12.547 -41.622 -10.697 1.00 33.47 112 ALA A O 1
ATOM 860 N N . PRO A 1 113 ? -13.160 -39.523 -10.155 1.00 33.12 113 PRO A N 1
ATOM 861 C CA . PRO A 1 113 ? -14.276 -39.482 -11.092 1.00 33.12 113 PRO A CA 1
ATOM 862 C C . PRO A 1 113 ? -13.751 -39.403 -12.536 1.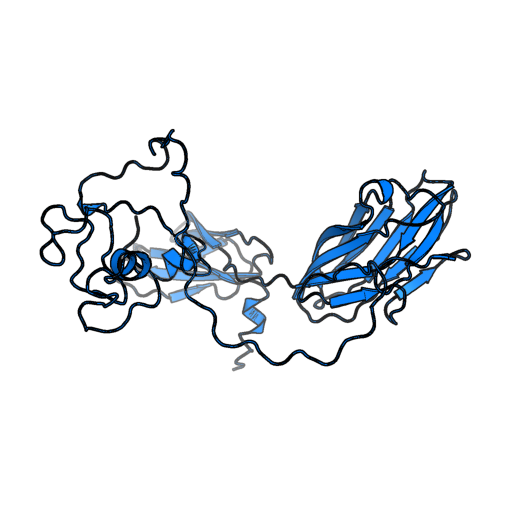00 33.12 113 PRO A C 1
ATOM 864 O O . PRO A 1 113 ? -12.647 -38.916 -12.785 1.00 33.12 113 PRO A O 1
ATOM 867 N N . ALA A 1 114 ? -14.546 -39.888 -13.494 1.00 35.66 114 ALA A N 1
ATOM 868 C CA . ALA A 1 114 ? -14.169 -39.929 -14.907 1.00 35.66 114 ALA A CA 1
ATOM 869 C C . ALA A 1 114 ? -13.736 -38.540 -15.439 1.00 35.66 114 ALA A C 1
ATOM 871 O O . ALA A 1 114 ? -14.340 -37.531 -15.064 1.00 35.66 114 ALA A O 1
ATOM 872 N N . PRO A 1 115 ? -12.711 -38.478 -16.312 1.00 33.44 115 PRO A N 1
ATOM 873 C CA . PRO A 1 115 ? -12.097 -37.222 -16.730 1.00 33.44 115 PRO A CA 1
ATOM 874 C C . PRO A 1 115 ? -13.071 -36.337 -17.531 1.00 33.44 115 PRO A C 1
ATOM 876 O O . PRO A 1 115 ? -13.802 -36.853 -18.384 1.00 33.44 115 PRO A O 1
ATOM 879 N N . PRO A 1 116 ? -13.065 -35.006 -17.318 1.00 35.59 116 PRO A N 1
ATOM 880 C CA . PRO A 1 116 ? -13.672 -34.052 -18.242 1.00 35.59 116 PRO A CA 1
ATOM 881 C C . PRO A 1 116 ? -13.067 -34.216 -19.640 1.00 35.59 116 PRO A C 1
ATOM 883 O O . PRO A 1 116 ? -11.860 -34.416 -19.775 1.00 35.59 116 PRO A O 1
ATOM 886 N N . GLN A 1 117 ? -13.898 -34.130 -20.681 1.00 32.16 117 GLN A N 1
ATOM 887 C CA . GLN A 1 117 ? -13.414 -34.138 -22.061 1.00 32.16 117 GLN A CA 1
ATOM 888 C C . GLN A 1 117 ? -12.434 -32.980 -22.292 1.00 32.16 117 GLN A C 1
ATOM 890 O O . GLN A 1 117 ? -12.695 -31.841 -21.907 1.00 32.16 117 GLN A O 1
ATOM 895 N N . GLU A 1 118 ? -11.315 -33.307 -22.930 1.00 29.66 118 GLU A N 1
ATOM 896 C CA . GLU A 1 118 ? -10.208 -32.406 -23.238 1.00 29.66 118 GLU A CA 1
ATOM 897 C C . GLU A 1 118 ? -10.687 -31.222 -24.109 1.00 29.66 118 GLU A C 1
ATOM 899 O O . GLU A 1 118 ? -11.324 -31.447 -25.147 1.00 29.66 118 GLU A O 1
ATOM 904 N N . PRO A 1 119 ? -10.421 -29.958 -23.718 1.00 34.34 119 PRO A N 1
ATOM 905 C CA . PRO A 1 119 ? -10.638 -28.805 -24.587 1.00 34.34 119 PRO A CA 1
ATOM 906 C C . PRO A 1 119 ? -9.832 -28.965 -25.887 1.00 34.34 119 PRO A C 1
ATOM 908 O O . PRO A 1 119 ? -8.728 -29.511 -25.848 1.00 34.34 119 PRO A O 1
ATOM 911 N N . PRO A 1 120 ? -10.330 -28.489 -27.045 1.00 29.00 120 PRO A N 1
ATOM 912 C CA . PRO A 1 120 ? -9.590 -28.606 -28.296 1.00 29.00 120 PRO A CA 1
ATOM 913 C C . PRO A 1 120 ? -8.229 -27.913 -28.164 1.00 29.00 120 PRO A C 1
ATOM 915 O O . PRO A 1 120 ? -8.142 -26.802 -27.642 1.00 29.00 120 PRO A O 1
ATOM 918 N N . ALA A 1 121 ? -7.184 -28.600 -28.632 1.00 28.34 121 ALA A N 1
ATOM 919 C CA . ALA A 1 121 ? -5.787 -28.208 -28.507 1.00 28.34 121 ALA A CA 1
ATOM 920 C C . ALA A 1 121 ? -5.561 -26.717 -28.811 1.00 28.34 121 ALA A C 1
ATOM 922 O O . ALA A 1 121 ? -5.752 -26.257 -29.940 1.00 28.34 121 ALA A O 1
ATOM 923 N N . ALA A 1 122 ? -5.122 -25.978 -27.792 1.00 28.97 122 ALA A N 1
ATOM 924 C CA . ALA A 1 122 ? -4.613 -24.630 -27.958 1.00 28.97 122 ALA A CA 1
ATOM 925 C C . ALA A 1 122 ? -3.239 -24.692 -28.642 1.00 28.97 122 ALA A C 1
ATOM 927 O O . ALA A 1 122 ? -2.339 -25.420 -28.223 1.00 28.97 122 ALA A O 1
ATOM 928 N N . THR A 1 123 ? -3.095 -23.919 -29.714 1.00 26.20 123 THR A N 1
ATOM 929 C CA . THR A 1 123 ? -1.827 -23.561 -30.365 1.00 26.20 123 THR A CA 1
ATOM 930 C C . THR A 1 123 ? -0.784 -23.140 -29.313 1.00 26.20 123 THR A C 1
ATOM 932 O O . THR A 1 123 ? -1.157 -22.435 -28.373 1.00 26.20 123 THR A O 1
ATOM 935 N N . PRO A 1 124 ? 0.503 -23.521 -29.434 1.00 28.22 124 PRO A N 1
ATOM 936 C CA . PRO A 1 124 ? 1.496 -23.201 -28.412 1.00 28.22 124 PRO A CA 1
ATOM 937 C C . PRO A 1 124 ? 1.706 -21.682 -28.317 1.00 28.22 124 PRO A C 1
ATOM 939 O O . PRO A 1 124 ? 2.005 -21.030 -29.318 1.00 28.22 124 PRO A O 1
ATOM 942 N N . ILE A 1 125 ? 1.522 -21.133 -27.113 1.00 27.27 125 ILE A N 1
ATOM 943 C CA . ILE A 1 125 ? 1.798 -19.732 -26.761 1.00 27.27 125 ILE A CA 1
ATOM 944 C C . ILE A 1 125 ? 3.325 -19.584 -26.550 1.00 27.27 125 ILE A C 1
ATOM 946 O O . ILE A 1 125 ? 3.930 -20.507 -25.999 1.00 27.27 125 ILE A O 1
ATOM 950 N N . PRO A 1 126 ? 3.980 -18.493 -26.999 1.00 31.28 126 PRO A N 1
ATOM 951 C CA . PRO A 1 126 ? 5.427 -18.302 -26.847 1.00 31.28 126 PRO A CA 1
ATOM 952 C C . PRO A 1 126 ? 5.846 -18.096 -25.378 1.00 31.28 126 PRO A C 1
ATOM 954 O O . PRO A 1 126 ? 5.040 -17.664 -24.560 1.00 31.28 126 PRO A O 1
ATOM 957 N N . LEU A 1 127 ? 7.115 -18.390 -25.068 1.00 33.19 127 LEU A N 1
ATOM 958 C CA . LEU A 1 127 ? 7.757 -18.244 -23.750 1.00 33.19 127 LEU A CA 1
ATOM 959 C C . LEU A 1 127 ? 7.635 -16.819 -23.145 1.00 33.19 127 LEU A C 1
ATOM 961 O O . LEU A 1 127 ? 7.913 -15.837 -23.828 1.00 33.19 127 LEU A O 1
ATOM 965 N N . ASP A 1 128 ? 7.328 -16.776 -21.841 1.00 49.91 128 ASP A N 1
ATOM 966 C CA . ASP A 1 128 ? 7.693 -15.772 -20.819 1.00 49.91 128 ASP A CA 1
ATOM 967 C C . ASP A 1 128 ? 7.178 -14.317 -20.909 1.00 49.91 128 ASP A C 1
ATOM 969 O O . ASP A 1 128 ? 7.957 -13.368 -20.826 1.00 49.91 128 ASP A O 1
ATOM 973 N N . SER A 1 129 ? 5.857 -14.100 -20.934 1.00 55.12 129 SER A N 1
ATOM 974 C CA . SER A 1 129 ? 5.303 -12.823 -20.438 1.00 55.12 129 SER A CA 1
ATOM 975 C C . SER A 1 129 ? 5.148 -12.862 -18.906 1.00 55.12 129 SER A C 1
ATOM 977 O O . SER A 1 129 ? 4.558 -13.814 -18.387 1.00 55.12 129 SER A O 1
ATOM 979 N N . PRO A 1 130 ? 5.645 -11.859 -18.158 1.00 67.62 130 PRO A N 1
ATOM 980 C CA . PRO A 1 130 ? 5.503 -11.798 -16.704 1.00 67.62 130 PRO A CA 1
ATOM 981 C C . PRO A 1 130 ? 4.033 -11.698 -16.276 1.00 67.62 130 PRO A C 1
ATOM 983 O O . PRO A 1 130 ? 3.224 -11.007 -16.895 1.00 67.62 130 PRO A O 1
ATOM 986 N N . VAL A 1 131 ? 3.690 -12.377 -15.178 1.00 72.56 131 VAL A N 1
ATOM 987 C CA . VAL A 1 131 ? 2.329 -12.370 -14.624 1.00 72.56 131 VAL A CA 1
ATOM 988 C C . VAL A 1 131 ? 2.083 -11.054 -13.883 1.00 72.56 131 VAL A C 1
ATOM 990 O O . VAL A 1 131 ? 2.845 -10.679 -12.989 1.00 72.56 131 VAL A O 1
ATOM 993 N N . ILE A 1 132 ? 1.013 -10.351 -14.252 1.00 71.12 132 ILE A N 1
ATOM 994 C CA . ILE A 1 132 ? 0.552 -9.136 -13.565 1.00 71.12 132 ILE A CA 1
ATOM 995 C C . ILE A 1 132 ? -0.031 -9.532 -12.194 1.00 71.12 132 ILE A C 1
ATOM 997 O O . ILE A 1 132 ? -0.771 -10.518 -12.129 1.00 71.12 132 ILE A O 1
ATOM 1001 N N . PRO A 1 133 ? 0.251 -8.793 -11.100 1.00 68.88 133 PRO A N 1
ATOM 1002 C CA . PRO A 1 133 ? -0.327 -9.089 -9.791 1.00 68.88 133 PRO A CA 1
ATOM 1003 C C . PRO A 1 133 ? -1.863 -9.127 -9.823 1.00 68.88 133 PRO A C 1
ATOM 1005 O O . PRO A 1 133 ? -2.511 -8.261 -10.413 1.00 68.88 133 PRO A O 1
ATOM 1008 N N . THR A 1 134 ? -2.456 -10.127 -9.171 1.00 66.00 134 THR A N 1
ATOM 1009 C CA . THR A 1 134 ? -3.911 -10.326 -9.149 1.00 66.00 134 THR A CA 1
ATOM 1010 C C . THR A 1 134 ? -4.641 -9.098 -8.603 1.00 66.00 134 THR A C 1
ATOM 1012 O O . THR A 1 134 ? -4.263 -8.550 -7.572 1.00 66.00 134 THR A O 1
ATOM 1015 N N . GLY A 1 135 ? -5.706 -8.674 -9.289 1.00 69.19 135 GLY A N 1
ATOM 1016 C CA . GLY A 1 135 ? -6.525 -7.526 -8.882 1.00 69.19 135 GLY A CA 1
ATOM 1017 C C . GLY A 1 135 ? -5.886 -6.159 -9.141 1.00 69.19 135 GLY A C 1
ATOM 1018 O O . GLY A 1 135 ? -6.523 -5.140 -8.879 1.00 69.19 135 GLY A O 1
ATOM 1019 N N . ALA A 1 136 ? -4.662 -6.113 -9.673 1.00 75.44 136 ALA A N 1
ATOM 1020 C CA . ALA A 1 136 ? -3.996 -4.859 -9.972 1.00 75.44 136 ALA A CA 1
ATOM 1021 C C . ALA A 1 136 ? -4.587 -4.166 -11.203 1.00 75.44 136 ALA A C 1
ATOM 1023 O O . ALA A 1 136 ? -4.919 -4.799 -12.205 1.00 75.44 136 ALA A O 1
ATOM 1024 N N . SER A 1 137 ? -4.626 -2.836 -11.158 1.00 87.44 137 SER A N 1
ATOM 1025 C CA . SER A 1 137 ? -4.688 -2.032 -12.380 1.00 87.44 137 SER A CA 1
ATOM 1026 C C . SER A 1 137 ? -3.268 -1.886 -12.926 1.00 87.44 137 SER A C 1
ATOM 1028 O O . SER A 1 137 ? -2.432 -1.277 -12.260 1.00 87.44 137 SER A O 1
ATOM 1030 N N . SER A 1 138 ? -2.973 -2.448 -14.098 1.00 91.00 138 SER A N 1
ATOM 1031 C CA . SER A 1 138 ? -1.652 -2.368 -14.738 1.00 91.00 138 SER A CA 1
ATOM 1032 C C . SER A 1 138 ? -1.638 -1.376 -15.895 1.00 91.00 138 SER A C 1
ATOM 1034 O O . SER A 1 138 ? -2.616 -1.294 -16.634 1.00 91.00 138 SER A O 1
ATOM 1036 N N . TYR A 1 139 ? -0.523 -0.667 -16.061 1.00 93.75 139 TYR A N 1
ATOM 1037 C CA . TYR A 1 139 ? -0.278 0.237 -17.182 1.00 93.75 139 TYR A CA 1
ATOM 1038 C C . TYR A 1 139 ? 1.109 -0.027 -17.764 1.00 93.75 139 TYR A C 1
ATOM 1040 O O . TYR A 1 139 ? 2.120 0.195 -17.096 1.00 93.75 139 TYR A O 1
ATOM 1048 N N . ASP A 1 140 ? 1.116 -0.497 -19.000 1.00 94.69 140 ASP A N 1
ATOM 1049 C CA . ASP A 1 140 ? 2.253 -0.910 -19.817 1.00 94.69 140 ASP A CA 1
ATOM 1050 C C . ASP A 1 140 ? 2.778 0.247 -20.690 1.00 94.69 140 ASP A C 1
ATOM 1052 O O . ASP A 1 140 ? 2.105 1.269 -20.866 1.00 94.69 140 ASP A O 1
ATOM 1056 N N . ASN A 1 141 ? 3.971 0.110 -21.269 1.00 93.31 141 ASN A N 1
ATOM 1057 C CA . ASN A 1 141 ? 4.553 1.112 -22.167 1.00 93.31 141 ASN A CA 1
ATOM 1058 C C . ASN A 1 141 ? 3.808 1.253 -23.506 1.00 93.31 141 ASN A C 1
ATOM 1060 O O . ASN A 1 141 ? 4.019 2.236 -24.222 1.00 93.31 141 ASN A O 1
ATOM 1064 N N . SER A 1 142 ? 2.929 0.310 -23.847 1.00 91.06 142 SER A N 1
ATOM 1065 C CA . SER A 1 142 ? 2.036 0.391 -25.006 1.00 91.06 142 SER A CA 1
ATOM 1066 C C . SER A 1 142 ? 0.677 1.050 -24.710 1.00 91.06 142 SER A C 1
ATOM 1068 O O . SER A 1 142 ? -0.072 1.357 -25.644 1.00 91.06 142 SER A O 1
ATOM 1070 N N . ASP A 1 143 ? 0.364 1.330 -23.441 1.00 91.62 143 ASP A N 1
ATOM 1071 C CA . ASP A 1 143 ? -0.934 1.869 -23.034 1.00 91.62 143 ASP A CA 1
ATOM 1072 C C . ASP A 1 143 ? -1.048 3.391 -23.209 1.00 91.62 143 ASP A C 1
ATOM 1074 O O . ASP A 1 143 ? -0.093 4.155 -23.082 1.00 91.62 143 ASP A O 1
ATOM 1078 N N . SER A 1 144 ? -2.278 3.886 -23.396 1.00 88.81 144 SER A N 1
ATOM 1079 C CA . SER A 1 144 ? -2.558 5.319 -23.603 1.00 88.81 144 SER A CA 1
ATOM 1080 C C . SER A 1 144 ? -2.200 6.230 -22.419 1.00 88.81 144 SER A C 1
ATOM 1082 O O . SER A 1 144 ? -2.195 7.451 -22.562 1.00 88.81 144 SER A O 1
ATOM 1084 N N . GLY A 1 145 ? -1.962 5.654 -21.237 1.00 89.44 145 GLY A N 1
ATOM 1085 C CA . GLY A 1 145 ? -1.520 6.370 -20.037 1.00 89.44 145 GLY A CA 1
ATOM 1086 C C . GLY A 1 145 ? -0.002 6.556 -19.955 1.00 89.44 145 GLY A C 1
ATOM 1087 O O . GLY A 1 145 ? 0.467 7.223 -19.032 1.00 89.44 145 GLY A O 1
ATOM 1088 N N . PHE A 1 146 ? 0.758 5.981 -20.886 1.00 96.75 146 PHE A N 1
ATOM 1089 C CA . PHE A 1 146 ? 2.212 6.037 -20.920 1.00 96.75 146 PHE A CA 1
ATOM 1090 C C . PHE A 1 146 ? 2.725 7.092 -21.911 1.00 96.75 146 PHE A C 1
ATOM 1092 O O . PHE A 1 146 ? 2.151 7.329 -22.973 1.00 96.75 146 PHE A O 1
ATOM 1099 N N . SER A 1 147 ? 3.827 7.756 -21.564 1.00 96.56 147 SER A N 1
ATOM 1100 C CA . SER A 1 147 ? 4.503 8.717 -22.441 1.00 96.56 147 SER A CA 1
ATOM 1101 C C . SER A 1 147 ? 5.984 8.848 -22.103 1.00 96.56 147 SER A C 1
ATOM 1103 O O . SER A 1 147 ? 6.397 8.615 -20.965 1.00 96.56 147 SER A O 1
ATOM 1105 N N . THR A 1 148 ? 6.785 9.286 -23.073 1.00 96.75 148 THR A N 1
ATOM 1106 C CA . THR A 1 148 ? 8.212 9.561 -22.884 1.00 96.75 148 THR A CA 1
ATOM 1107 C C . THR A 1 148 ? 8.563 11.015 -23.200 1.00 96.75 148 THR A C 1
ATOM 1109 O O . THR A 1 148 ? 7.893 11.705 -23.968 1.00 96.75 148 THR A O 1
ATOM 1112 N N . GLN A 1 149 ? 9.631 11.493 -22.571 1.00 94.25 149 GLN A N 1
ATOM 1113 C CA . GLN A 1 149 ? 10.301 12.757 -22.847 1.00 94.25 149 GLN A CA 1
ATOM 1114 C C . GLN A 1 149 ? 11.783 12.480 -23.115 1.00 94.25 149 GLN A C 1
ATOM 1116 O O . GLN A 1 149 ? 12.373 11.596 -22.488 1.00 94.25 149 GLN A O 1
ATOM 1121 N N . GLY A 1 150 ? 12.377 13.277 -24.005 1.00 85.94 150 GLY A N 1
ATOM 1122 C CA . GLY A 1 150 ? 13.752 13.119 -24.476 1.00 85.94 150 GLY A CA 1
ATOM 1123 C C . GLY A 1 150 ? 13.822 12.205 -25.698 1.00 85.94 150 GLY A C 1
ATOM 1124 O O . GLY A 1 150 ? 13.159 11.173 -25.744 1.00 85.94 150 GLY A O 1
ATOM 1125 N N . ASP A 1 151 ? 14.611 12.593 -26.695 1.00 85.12 151 ASP A N 1
ATOM 1126 C CA . ASP A 1 151 ? 14.807 11.798 -27.909 1.00 85.12 151 ASP A CA 1
ATOM 1127 C C . ASP A 1 151 ? 15.807 10.667 -27.645 1.00 85.12 151 ASP A C 1
ATOM 1129 O O . ASP A 1 151 ? 16.827 10.901 -27.000 1.00 85.12 151 ASP A O 1
ATOM 1133 N N . GLY A 1 152 ? 15.558 9.468 -28.181 1.00 89.25 152 GLY A N 1
ATOM 1134 C CA . GLY A 1 152 ? 16.489 8.332 -28.082 1.00 89.25 152 GLY A CA 1
ATOM 1135 C C . GLY A 1 152 ? 16.000 7.137 -27.261 1.00 89.25 152 GLY A C 1
ATOM 1136 O O . GLY A 1 152 ? 16.796 6.251 -26.968 1.00 89.25 152 GLY A O 1
ATOM 1137 N N . TRP A 1 153 ? 14.713 7.087 -26.905 1.00 94.88 153 TRP A N 1
ATOM 1138 C CA . TRP A 1 153 ? 14.094 5.856 -26.408 1.00 94.88 153 TRP A CA 1
ATOM 1139 C C . TRP A 1 153 ? 14.049 4.798 -27.512 1.00 94.88 153 TRP A C 1
ATOM 1141 O O . TRP A 1 153 ? 13.719 5.097 -28.662 1.00 94.88 153 TRP A O 1
ATOM 1151 N N . GLN A 1 154 ? 14.377 3.565 -27.153 1.00 95.62 154 GLN A N 1
ATOM 1152 C CA . GLN A 1 154 ? 14.404 2.411 -28.043 1.00 95.62 154 GLN A CA 1
ATOM 1153 C C . GLN A 1 154 ? 13.538 1.304 -27.449 1.00 95.62 154 GLN A C 1
ATOM 1155 O O . GLN A 1 154 ? 13.402 1.226 -26.231 1.00 95.62 154 GLN A O 1
ATOM 1160 N N . SER A 1 155 ? 12.959 0.455 -28.293 1.00 95.19 155 SER A N 1
ATOM 1161 C CA . SER A 1 155 ? 12.206 -0.715 -27.843 1.00 95.19 155 SER A CA 1
ATOM 1162 C C . SER A 1 155 ? 13.074 -1.973 -27.836 1.00 95.19 155 SER A C 1
ATOM 1164 O O . SER A 1 155 ? 14.089 -2.048 -28.540 1.00 95.19 155 SER A O 1
ATOM 1166 N N . HIS A 1 156 ? 12.690 -2.963 -27.034 1.00 94.00 156 HIS A N 1
ATOM 1167 C CA . HIS A 1 156 ? 13.310 -4.284 -27.021 1.00 94.00 156 HIS A CA 1
ATOM 1168 C C . HIS A 1 156 ? 12.245 -5.365 -26.742 1.00 94.00 156 HIS A C 1
ATOM 1170 O O . HIS A 1 156 ? 11.444 -5.191 -25.825 1.00 94.00 156 HIS A O 1
ATOM 1176 N N . PRO A 1 157 ? 12.232 -6.489 -27.493 1.00 91.00 157 PRO A N 1
ATOM 1177 C CA . PRO A 1 157 ? 11.120 -7.445 -27.496 1.00 91.00 157 PRO A CA 1
ATOM 1178 C C . PRO A 1 157 ? 11.156 -8.409 -26.300 1.00 91.00 157 PRO A C 1
ATOM 1180 O O . PRO A 1 157 ? 11.580 -9.560 -26.416 1.00 91.00 157 PRO A O 1
ATOM 1183 N N . CYS A 1 158 ? 10.776 -7.908 -25.131 1.00 87.44 158 CYS A N 1
ATOM 1184 C CA . CYS A 1 158 ? 10.602 -8.644 -23.881 1.00 87.44 158 CYS A CA 1
ATOM 1185 C C . CYS A 1 158 ? 10.005 -7.705 -22.827 1.00 87.44 158 CYS A C 1
ATOM 1187 O O . CYS A 1 158 ? 10.121 -6.490 -22.967 1.00 87.44 158 CYS A O 1
ATOM 1189 N N . GLY A 1 159 ? 9.463 -8.264 -21.747 1.00 87.69 159 GLY A N 1
ATOM 1190 C CA . GLY A 1 159 ? 8.759 -7.489 -20.726 1.00 87.69 159 GLY A CA 1
ATOM 1191 C C . GLY A 1 159 ? 7.288 -7.871 -20.649 1.00 87.69 159 GLY A C 1
ATOM 1192 O O . GLY A 1 159 ? 6.869 -8.868 -21.256 1.00 87.69 159 GLY A O 1
ATOM 1193 N N . VAL A 1 160 ? 6.502 -7.096 -19.904 1.00 85.25 160 VAL A N 1
ATOM 1194 C CA . VAL A 1 160 ? 5.040 -7.202 -19.947 1.00 85.25 160 VAL A CA 1
ATOM 1195 C C . VAL A 1 160 ? 4.594 -6.971 -21.394 1.00 85.25 160 VAL A C 1
ATOM 1197 O O . VAL A 1 160 ? 5.196 -6.218 -22.149 1.00 85.25 160 VAL A O 1
ATOM 1200 N N . ASN A 1 161 ? 3.628 -7.771 -21.853 1.00 84.56 161 ASN A N 1
ATOM 1201 C CA . ASN A 1 161 ? 3.146 -7.763 -23.241 1.00 84.56 161 ASN A CA 1
ATOM 1202 C C . ASN A 1 161 ? 4.222 -7.940 -24.339 1.00 84.56 161 ASN A C 1
ATOM 1204 O O . ASN A 1 161 ? 3.925 -7.774 -25.523 1.00 84.56 161 ASN A O 1
ATOM 1208 N N . GLY A 1 162 ? 5.439 -8.365 -23.978 1.00 85.06 162 GLY A N 1
ATOM 1209 C CA . GLY A 1 162 ? 6.509 -8.700 -24.915 1.00 85.06 162 GLY A CA 1
ATOM 1210 C C . GLY A 1 162 ? 7.285 -7.509 -25.482 1.00 85.06 162 GLY A C 1
ATOM 1211 O O . GLY A 1 162 ? 8.037 -7.709 -26.437 1.00 85.06 162 GLY A O 1
ATOM 1212 N N . ASP A 1 163 ? 7.146 -6.308 -24.921 1.00 92.44 163 ASP A N 1
ATOM 1213 C CA . ASP A 1 163 ? 7.918 -5.125 -25.310 1.00 92.44 163 ASP A CA 1
ATOM 1214 C C . ASP A 1 163 ? 8.220 -4.261 -24.088 1.00 92.44 163 ASP A C 1
ATOM 1216 O O . ASP A 1 163 ? 7.381 -4.109 -23.217 1.00 92.44 163 ASP A O 1
ATOM 1220 N N . HIS A 1 164 ? 9.399 -3.648 -24.050 1.00 96.00 164 HIS A N 1
ATOM 1221 C CA . HIS A 1 164 ? 9.674 -2.557 -23.125 1.00 96.00 164 HIS A CA 1
ATOM 1222 C C . HIS A 1 164 ? 10.490 -1.474 -23.819 1.00 96.00 164 HIS A C 1
ATOM 1224 O O . HIS A 1 164 ? 11.199 -1.725 -24.802 1.00 96.00 164 HIS A O 1
ATOM 1230 N N . LEU A 1 165 ? 10.453 -0.263 -23.265 1.00 97.25 165 LEU A N 1
ATOM 1231 C CA . LEU A 1 165 ? 11.307 0.829 -23.706 1.00 97.25 165 LEU A CA 1
ATOM 1232 C C . LEU A 1 165 ? 12.547 0.959 -22.833 1.00 97.25 165 LEU A C 1
ATOM 1234 O O . LEU A 1 165 ? 12.514 0.780 -21.619 1.00 97.25 165 LEU A O 1
ATOM 1238 N N . TRP A 1 166 ? 13.653 1.365 -23.435 1.00 95.69 166 TRP A N 1
ATOM 1239 C CA . TRP A 1 166 ? 14.873 1.686 -22.715 1.00 95.69 166 TRP A CA 1
ATOM 1240 C C . TRP A 1 166 ? 15.555 2.921 -23.295 1.00 95.69 166 TRP A C 1
ATOM 1242 O O . TRP A 1 166 ? 15.339 3.302 -24.447 1.00 95.69 166 TRP A O 1
ATOM 1252 N N . PHE A 1 167 ? 16.377 3.567 -22.473 1.00 94.56 167 PHE A N 1
ATOM 1253 C CA . PHE A 1 167 ? 17.140 4.748 -22.857 1.00 94.56 167 PHE A CA 1
ATOM 1254 C C . PHE A 1 167 ? 18.583 4.633 -22.366 1.00 94.56 167 PHE A C 1
ATOM 1256 O O . PHE A 1 167 ? 18.819 4.389 -21.180 1.00 94.56 167 PHE A O 1
ATOM 1263 N N . ASN A 1 168 ? 19.553 4.849 -23.259 1.00 93.12 168 ASN A N 1
ATOM 1264 C CA . ASN A 1 168 ? 20.968 4.887 -22.893 1.00 93.12 168 ASN A CA 1
ATOM 1265 C C . ASN A 1 168 ? 21.300 6.207 -22.189 1.00 93.12 168 ASN A C 1
ATOM 1267 O O . ASN A 1 168 ? 21.311 7.279 -22.796 1.00 93.12 168 ASN A O 1
ATOM 1271 N N . THR A 1 169 ? 21.539 6.137 -20.887 1.00 90.19 169 THR A N 1
ATOM 1272 C CA . THR A 1 169 ? 21.705 7.321 -20.052 1.00 90.19 169 THR A CA 1
ATOM 1273 C C . THR A 1 169 ? 23.020 8.046 -20.347 1.00 90.19 169 THR A C 1
ATOM 1275 O O . THR A 1 169 ? 24.070 7.450 -20.586 1.00 90.19 169 THR A O 1
ATOM 1278 N N . ALA A 1 170 ? 22.965 9.375 -20.308 1.00 85.69 170 ALA A N 1
ATOM 1279 C CA . ALA A 1 170 ? 24.107 10.256 -20.508 1.00 85.69 170 ALA A CA 1
ATOM 1280 C C . ALA A 1 170 ? 24.065 11.397 -19.487 1.00 85.69 170 ALA A C 1
ATOM 1282 O O . ALA A 1 170 ? 22.994 11.771 -18.996 1.00 85.69 170 ALA A O 1
ATOM 1283 N N . ALA A 1 171 ? 25.229 11.969 -19.172 1.00 80.44 171 ALA A N 1
ATOM 1284 C CA . ALA A 1 171 ? 25.316 13.110 -18.266 1.00 80.44 171 ALA A CA 1
ATOM 1285 C C . ALA A 1 171 ? 24.435 14.276 -18.758 1.00 80.44 171 ALA A C 1
ATOM 1287 O O . ALA A 1 171 ? 24.547 14.709 -19.903 1.00 80.44 171 ALA A O 1
ATOM 1288 N N . GLY A 1 172 ? 23.559 14.781 -17.885 1.00 75.69 172 GLY A N 1
ATOM 1289 C CA . GLY A 1 172 ? 22.637 15.875 -18.209 1.00 75.69 172 GLY A CA 1
ATOM 1290 C C . GLY A 1 172 ? 21.405 15.472 -19.030 1.00 75.69 172 GLY A C 1
ATOM 1291 O O . GLY A 1 172 ? 20.682 16.360 -19.478 1.00 75.69 172 GLY A O 1
ATOM 1292 N N . SER A 1 173 ? 21.148 14.172 -19.230 1.00 80.56 173 SER A N 1
ATOM 1293 C CA . SER A 1 173 ? 19.930 13.706 -19.902 1.00 80.56 173 SER A CA 1
ATOM 1294 C C . SER A 1 173 ? 18.665 14.151 -19.158 1.00 80.56 173 SER A C 1
ATOM 1296 O O . SER A 1 173 ? 18.574 14.042 -17.936 1.00 80.56 173 SER A O 1
ATOM 1298 N N . SER A 1 174 ? 17.672 14.619 -19.916 1.00 82.19 174 SER A N 1
ATOM 1299 C CA . SER A 1 174 ? 16.314 14.910 -19.442 1.00 82.19 174 SER A CA 1
ATOM 1300 C C . SER A 1 174 ? 15.327 13.773 -19.738 1.00 82.19 174 SER A C 1
ATOM 1302 O O . SER A 1 174 ? 14.116 13.975 -19.617 1.00 82.19 174 SER A O 1
ATOM 1304 N N . ALA A 1 175 ? 15.828 12.597 -20.141 1.00 88.94 175 ALA A N 1
ATOM 1305 C CA . ALA A 1 175 ? 14.999 11.455 -20.500 1.00 88.94 175 ALA A CA 1
ATOM 1306 C C . ALA A 1 175 ? 14.090 11.035 -19.342 1.00 88.94 175 ALA A C 1
ATOM 1308 O O . ALA A 1 175 ? 14.534 10.890 -18.199 1.00 88.94 175 ALA A O 1
ATOM 1309 N N . ARG A 1 176 ? 12.805 10.847 -19.644 1.00 94.06 176 ARG A N 1
ATOM 1310 C CA . ARG A 1 176 ? 11.794 10.499 -18.647 1.00 94.06 176 ARG A CA 1
ATOM 1311 C C . ARG A 1 176 ? 10.689 9.651 -19.253 1.00 94.06 176 ARG A C 1
ATOM 1313 O O . ARG A 1 176 ? 10.163 10.017 -20.296 1.00 94.06 176 ARG A O 1
ATOM 1320 N N . ALA A 1 177 ? 10.298 8.585 -18.569 1.00 97.50 177 ALA A N 1
ATOM 1321 C CA . ALA A 1 177 ? 9.056 7.866 -18.839 1.00 97.50 177 ALA A CA 1
ATOM 1322 C C . ALA A 1 177 ? 8.000 8.285 -17.808 1.00 97.50 177 ALA A C 1
ATOM 1324 O O . ALA A 1 177 ? 8.337 8.571 -16.658 1.00 97.50 177 ALA A O 1
ATOM 1325 N N . THR A 1 178 ? 6.741 8.410 -18.218 1.00 98.00 178 THR A N 1
ATOM 1326 C CA . THR A 1 178 ? 5.645 8.873 -17.358 1.00 98.00 178 THR A CA 1
ATOM 1327 C C . THR A 1 178 ? 4.413 8.003 -17.553 1.00 98.00 178 THR A C 1
ATOM 1329 O O . THR A 1 178 ? 3.910 7.911 -18.670 1.00 98.00 178 THR A O 1
ATOM 1332 N N . TRP A 1 179 ? 3.889 7.460 -16.455 1.00 98.12 179 TRP A N 1
ATOM 1333 C CA . TRP A 1 179 ? 2.596 6.780 -16.391 1.00 98.12 179 TRP A CA 1
ATOM 1334 C C . TRP A 1 179 ? 1.575 7.693 -15.709 1.00 98.12 179 TRP A C 1
ATOM 1336 O O . TRP A 1 179 ? 1.848 8.250 -14.644 1.00 98.12 179 TRP A O 1
ATOM 1346 N N . THR A 1 180 ? 0.403 7.845 -16.322 1.00 95.62 180 THR A N 1
ATOM 1347 C CA . THR A 1 180 ? -0.725 8.649 -15.824 1.00 95.62 180 THR A CA 1
ATOM 1348 C C . THR A 1 180 ? -2.000 7.800 -15.856 1.00 95.62 180 THR A C 1
ATOM 1350 O O . THR A 1 180 ? -2.813 7.936 -16.775 1.00 95.62 180 THR A O 1
ATOM 1353 N N . PRO A 1 181 ? -2.156 6.856 -14.915 1.00 90.19 181 PRO A N 1
ATOM 1354 C CA . PRO A 1 181 ? -3.282 5.937 -14.922 1.00 90.19 181 PRO A CA 1
ATOM 1355 C C . PRO A 1 181 ? -4.595 6.625 -14.532 1.00 90.19 181 PRO A C 1
ATOM 1357 O O . PRO A 1 181 ? -4.619 7.598 -13.776 1.00 90.19 181 PRO A O 1
ATOM 1360 N N . ASN A 1 182 ? -5.709 6.065 -14.998 1.00 87.12 182 ASN A N 1
ATOM 1361 C CA . ASN A 1 182 ? -7.036 6.393 -14.493 1.00 87.12 182 ASN A CA 1
ATOM 1362 C C . ASN A 1 182 ? -7.437 5.357 -13.436 1.00 87.12 182 ASN A C 1
ATOM 1364 O O . ASN A 1 182 ? -7.783 4.223 -13.768 1.00 87.12 182 ASN A O 1
ATOM 1368 N N . LEU A 1 183 ? -7.346 5.737 -12.163 1.00 84.62 183 LEU A N 1
ATOM 1369 C CA . LEU A 1 183 ? -7.594 4.851 -11.028 1.00 84.62 183 LEU A CA 1
ATOM 1370 C C . LEU A 1 183 ? -8.862 5.264 -10.286 1.00 84.62 183 LEU A C 1
ATOM 1372 O O . LEU A 1 183 ? -9.162 6.452 -10.154 1.00 84.62 183 LEU A O 1
ATOM 1376 N N . ALA A 1 184 ? -9.571 4.277 -9.740 1.00 82.69 184 ALA A N 1
ATOM 1377 C CA . ALA A 1 184 ? -10.585 4.546 -8.733 1.00 82.69 184 ALA A CA 1
ATOM 1378 C C . ALA A 1 184 ? -9.925 5.122 -7.469 1.00 82.69 184 ALA A C 1
ATOM 1380 O O . ALA A 1 184 ? -8.777 4.804 -7.149 1.00 82.69 184 ALA A O 1
ATOM 1381 N N . THR A 1 185 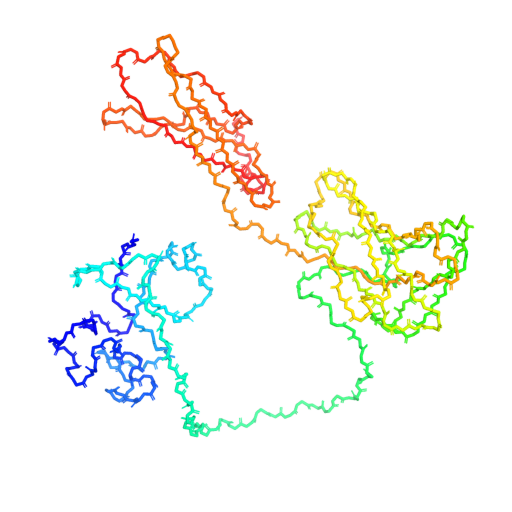? -10.657 5.952 -6.727 1.00 78.81 185 THR A N 1
ATOM 1382 C CA . THR A 1 185 ? -10.176 6.464 -5.442 1.00 78.81 185 THR A CA 1
ATOM 1383 C C . THR A 1 185 ? -9.908 5.308 -4.476 1.00 78.81 185 THR A C 1
ATOM 1385 O O . THR A 1 185 ? -10.794 4.487 -4.249 1.00 78.81 185 THR A O 1
ATOM 1388 N N . GLY A 1 186 ? -8.716 5.257 -3.880 1.00 73.94 186 GLY A N 1
ATOM 1389 C CA . GLY A 1 186 ? -8.321 4.159 -2.995 1.00 73.94 186 GLY A CA 1
ATOM 1390 C C . GLY A 1 186 ? -6.855 4.215 -2.578 1.00 73.94 186 GLY A C 1
ATOM 1391 O O . GLY A 1 186 ? -6.121 5.107 -3.010 1.00 73.94 186 GLY A O 1
ATOM 1392 N N . THR A 1 187 ? -6.447 3.263 -1.738 1.00 73.50 187 THR A N 1
ATOM 1393 C CA . THR A 1 187 ? -5.046 3.031 -1.364 1.00 73.50 187 THR A CA 1
ATOM 1394 C C . THR A 1 187 ? -4.520 1.827 -2.133 1.00 73.50 187 THR A C 1
ATOM 1396 O O . THR A 1 187 ? -5.227 0.835 -2.294 1.00 73.50 187 THR A O 1
ATOM 1399 N N . TYR A 1 188 ? -3.297 1.934 -2.643 1.00 77.94 188 TYR A N 1
ATOM 1400 C CA . TYR A 1 188 ? -2.694 0.932 -3.511 1.00 77.94 188 TYR A CA 1
ATOM 1401 C C . TYR A 1 188 ? -1.227 0.725 -3.149 1.00 77.94 188 TYR A C 1
ATOM 1403 O O . TYR A 1 188 ? -0.514 1.701 -2.912 1.00 77.94 188 TYR A O 1
ATOM 1411 N N . GLU A 1 189 ? -0.764 -0.521 -3.187 1.00 80.75 189 GLU A N 1
ATOM 1412 C CA . GLU A 1 189 ? 0.656 -0.805 -3.351 1.00 80.75 189 GLU A CA 1
ATOM 1413 C C . GLU A 1 189 ? 1.006 -0.572 -4.820 1.00 80.75 189 GLU A C 1
ATOM 1415 O O . GLU A 1 189 ? 0.370 -1.120 -5.726 1.00 80.75 189 GLU A O 1
ATOM 1420 N N . VAL A 1 190 ? 2.019 0.246 -5.064 1.00 85.69 190 VAL A N 1
ATOM 1421 C CA . VAL A 1 190 ? 2.526 0.497 -6.407 1.00 85.69 190 VAL A CA 1
ATOM 1422 C C . VAL A 1 190 ? 3.732 -0.392 -6.645 1.00 85.69 190 VAL A C 1
ATOM 1424 O O . VAL A 1 190 ? 4.679 -0.378 -5.863 1.00 85.69 190 VAL A O 1
ATOM 1427 N N . ARG A 1 191 ? 3.734 -1.129 -7.753 1.00 85.88 191 ARG A N 1
ATOM 1428 C CA . ARG A 1 191 ? 4.851 -1.979 -8.167 1.00 85.88 191 ARG A CA 1
ATOM 1429 C C . ARG A 1 191 ? 5.334 -1.619 -9.566 1.00 85.88 191 ARG A C 1
ATOM 1431 O O . ARG A 1 191 ? 4.527 -1.268 -10.422 1.00 85.88 191 ARG A O 1
ATOM 1438 N N . ALA A 1 192 ? 6.635 -1.745 -9.803 1.00 91.94 192 ALA A N 1
ATOM 1439 C CA . ALA A 1 192 ? 7.266 -1.581 -11.109 1.00 91.94 192 ALA A CA 1
ATOM 1440 C C . ALA A 1 192 ? 7.878 -2.900 -11.575 1.00 91.94 192 ALA A C 1
ATOM 1442 O O . ALA A 1 192 ? 8.629 -3.522 -10.823 1.00 91.94 192 ALA A O 1
ATOM 1443 N N . TYR A 1 193 ? 7.579 -3.324 -12.801 1.00 94.38 193 TYR A N 1
ATOM 1444 C CA . TYR A 1 193 ? 8.249 -4.474 -13.396 1.00 94.38 193 TYR A CA 1
ATOM 1445 C C . TYR A 1 193 ? 9.565 -4.039 -14.036 1.00 94.38 193 TYR A C 1
ATOM 1447 O O . TYR A 1 193 ? 9.605 -3.050 -14.772 1.00 94.38 193 TYR A O 1
ATOM 1455 N N . ILE A 1 194 ? 10.645 -4.769 -13.754 1.00 93.06 194 ILE A N 1
ATOM 1456 C CA . ILE A 1 194 ? 11.962 -4.497 -14.332 1.00 93.06 194 ILE A CA 1
ATOM 1457 C C . ILE A 1 194 ? 12.283 -5.570 -15.382 1.00 93.06 194 ILE A C 1
ATOM 1459 O O . ILE A 1 194 ? 12.488 -6.729 -15.020 1.00 93.06 194 ILE A O 1
ATOM 1463 N N . PRO A 1 195 ? 12.374 -5.223 -16.677 1.00 92.81 195 PRO A N 1
ATOM 1464 C CA . PRO A 1 195 ? 12.661 -6.196 -17.729 1.00 92.81 195 PRO A CA 1
ATOM 1465 C C . PRO A 1 195 ? 14.040 -6.856 -17.558 1.00 92.81 195 PRO A C 1
ATOM 1467 O O . PRO A 1 195 ? 15.023 -6.132 -17.372 1.00 92.81 195 PRO A O 1
ATOM 1470 N N . PRO A 1 196 ? 14.160 -8.195 -17.679 1.00 87.50 196 PRO A N 1
ATOM 1471 C CA . PRO A 1 196 ? 15.415 -8.934 -17.476 1.00 87.50 196 PRO A CA 1
ATOM 1472 C C . PRO A 1 196 ? 16.317 -9.004 -18.720 1.00 87.50 196 PRO A C 1
ATOM 1474 O O . PRO A 1 196 ? 17.093 -9.937 -18.907 1.00 87.50 196 PRO A O 1
ATOM 1477 N N . CYS A 1 197 ? 16.152 -8.071 -19.646 1.00 86.62 197 CYS A N 1
ATOM 1478 C CA . CYS A 1 197 ? 16.607 -8.209 -21.022 1.00 86.62 197 CYS A CA 1
ATOM 1479 C C . CYS A 1 197 ? 17.008 -6.854 -21.605 1.00 86.62 197 CYS A C 1
ATOM 1481 O O . CYS A 1 197 ? 16.549 -5.804 -21.162 1.00 86.62 197 CYS A O 1
ATOM 1483 N N . GLY A 1 198 ? 17.861 -6.895 -22.626 1.00 87.81 198 GLY A N 1
ATOM 1484 C CA . GLY A 1 198 ? 18.443 -5.719 -23.265 1.00 87.81 198 GLY A CA 1
ATOM 1485 C C . GLY A 1 198 ? 19.961 -5.841 -23.360 1.00 87.81 198 GLY A C 1
ATOM 1486 O O . GLY A 1 198 ? 20.608 -6.436 -22.503 1.00 87.81 198 GLY A O 1
ATOM 1487 N N . GLU A 1 199 ? 20.540 -5.281 -24.420 1.00 88.06 199 GLU A N 1
ATOM 1488 C CA . GLU A 1 199 ? 21.982 -5.391 -24.692 1.00 88.06 199 GLU A CA 1
ATOM 1489 C C . GLU A 1 199 ? 22.836 -4.513 -23.765 1.00 88.06 199 GLU A C 1
ATOM 1491 O O . GLU A 1 199 ? 24.013 -4.790 -23.532 1.00 88.06 199 GLU A O 1
ATOM 1496 N N . VAL A 1 200 ? 22.245 -3.441 -23.237 1.00 91.88 200 VAL A N 1
ATOM 1497 C CA . VAL A 1 200 ? 22.903 -2.494 -22.337 1.00 91.88 200 VAL A CA 1
ATOM 1498 C C . VAL A 1 200 ? 22.510 -2.816 -20.897 1.00 91.88 200 VAL A C 1
ATOM 1500 O O . VAL A 1 200 ? 21.328 -2.992 -20.584 1.00 91.88 200 VAL A O 1
ATOM 1503 N N . ALA A 1 201 ? 23.513 -2.873 -20.018 1.00 91.88 201 ALA A N 1
ATOM 1504 C CA . ALA A 1 201 ? 23.322 -3.127 -18.594 1.00 91.88 201 ALA A CA 1
ATOM 1505 C C . ALA A 1 201 ? 22.382 -2.086 -17.971 1.00 91.88 201 ALA A C 1
ATOM 1507 O O . ALA A 1 201 ? 22.515 -0.888 -18.243 1.00 91.88 201 ALA A O 1
ATOM 1508 N N . ALA A 1 202 ? 21.444 -2.540 -17.140 1.00 92.38 202 ALA A N 1
ATOM 1509 C CA . ALA A 1 202 ? 20.498 -1.657 -16.475 1.00 92.38 202 ALA A CA 1
ATOM 1510 C C . ALA A 1 202 ? 21.200 -0.700 -15.490 1.00 92.38 202 ALA A C 1
ATOM 1512 O O . ALA A 1 202 ? 22.308 -0.961 -15.008 1.00 92.38 202 ALA A O 1
ATOM 1513 N N . VAL A 1 203 ? 20.562 0.434 -15.203 1.00 92.25 203 VAL A N 1
ATOM 1514 C CA . VAL A 1 203 ? 21.039 1.392 -14.196 1.00 92.25 203 VAL A CA 1
ATOM 1515 C C . VAL A 1 203 ? 20.977 0.791 -12.791 1.00 92.25 203 VAL A C 1
ATOM 1517 O O . VAL A 1 203 ? 20.002 0.141 -12.416 1.00 92.25 203 VAL A O 1
ATOM 1520 N N . SER A 1 204 ? 21.984 1.084 -11.969 1.00 89.25 204 SER A N 1
ATOM 1521 C CA . SER A 1 204 ? 21.971 0.718 -10.546 1.00 89.25 204 SER A CA 1
ATOM 1522 C C . SER A 1 204 ? 21.155 1.683 -9.679 1.00 89.25 204 SER A C 1
ATOM 1524 O O . SER A 1 204 ? 20.970 1.429 -8.496 1.00 89.25 204 SER A O 1
ATOM 1526 N N . ALA A 1 205 ? 20.697 2.799 -10.254 1.00 86.50 205 ALA A N 1
ATOM 1527 C CA . ALA A 1 205 ? 19.923 3.827 -9.568 1.00 86.50 205 ALA A CA 1
ATOM 1528 C C . ALA A 1 205 ? 18.977 4.539 -10.553 1.00 86.50 205 ALA A C 1
ATOM 1530 O O . ALA A 1 205 ? 19.391 5.360 -11.380 1.00 86.50 205 ALA A O 1
ATOM 1531 N N . ALA A 1 206 ? 17.692 4.212 -10.463 1.00 91.56 206 ALA A N 1
ATOM 1532 C CA . ALA A 1 206 ? 16.594 4.849 -11.180 1.00 91.56 206 ALA A CA 1
ATOM 1533 C C . ALA A 1 206 ? 15.665 5.559 -10.189 1.00 91.56 206 ALA A C 1
ATOM 1535 O O . ALA A 1 206 ? 15.231 4.953 -9.213 1.00 91.56 206 ALA A O 1
ATOM 1536 N N . ALA A 1 207 ? 15.326 6.823 -10.454 1.00 89.88 207 ALA A N 1
ATOM 1537 C CA . ALA A 1 207 ? 14.378 7.578 -9.640 1.00 89.88 207 ALA A CA 1
ATOM 1538 C C . ALA A 1 207 ? 12.955 7.406 -10.177 1.00 89.88 207 ALA A C 1
ATOM 1540 O O . ALA A 1 207 ? 12.652 7.865 -11.283 1.00 89.88 207 ALA A O 1
ATOM 1541 N N . TYR A 1 208 ? 12.087 6.815 -9.361 1.00 93.50 208 TYR A N 1
ATOM 1542 C CA . TYR A 1 208 ? 10.639 6.829 -9.524 1.00 93.50 208 TYR A CA 1
ATOM 1543 C C . TYR A 1 208 ? 10.065 7.947 -8.658 1.00 93.50 208 TYR A C 1
ATOM 1545 O O . TYR A 1 208 ? 10.187 7.918 -7.440 1.00 93.50 208 TYR A O 1
ATOM 1553 N N . ILE A 1 209 ? 9.459 8.951 -9.281 1.00 91.94 209 ILE A N 1
ATOM 1554 C CA . ILE A 1 209 ? 8.809 10.070 -8.600 1.00 91.94 209 ILE A CA 1
ATOM 1555 C C . ILE A 1 209 ? 7.303 9.833 -8.653 1.00 91.94 209 ILE A C 1
ATOM 1557 O O . ILE A 1 209 ? 6.719 9.859 -9.738 1.00 91.94 209 ILE A O 1
ATOM 1561 N N . ILE A 1 210 ? 6.690 9.604 -7.495 1.00 89.44 210 ILE A N 1
ATOM 1562 C CA . ILE A 1 210 ? 5.286 9.234 -7.326 1.00 89.44 210 ILE A CA 1
ATOM 1563 C C . ILE A 1 210 ? 4.504 10.447 -6.835 1.00 89.44 210 ILE A C 1
ATOM 1565 O O . ILE A 1 210 ? 4.767 10.960 -5.753 1.00 89.44 210 ILE A O 1
ATOM 1569 N N . SER A 1 211 ? 3.517 10.901 -7.606 1.00 85.38 211 SER A N 1
ATOM 1570 C CA . SER A 1 211 ? 2.553 11.923 -7.186 1.00 85.38 211 SER A CA 1
ATOM 1571 C C . SER A 1 211 ? 1.260 11.266 -6.707 1.00 85.38 211 SER A C 1
ATOM 1573 O O . SER A 1 211 ? 0.557 10.635 -7.496 1.00 85.38 211 SER A O 1
ATOM 1575 N N . HIS A 1 212 ? 0.942 11.444 -5.425 1.00 82.88 212 HIS A N 1
ATOM 1576 C CA . HIS A 1 212 ? -0.191 10.831 -4.724 1.00 82.88 212 HIS A CA 1
ATOM 1577 C C . HIS A 1 212 ? -0.947 11.874 -3.873 1.00 82.88 212 HIS A C 1
ATOM 1579 O O . HIS A 1 212 ? -0.584 13.052 -3.837 1.00 82.88 212 HIS A O 1
ATOM 1585 N N . ASP A 1 213 ? -2.022 11.480 -3.184 1.00 73.44 213 ASP A N 1
ATOM 1586 C CA . ASP A 1 213 ? -2.865 12.419 -2.420 1.00 73.44 213 ASP A CA 1
ATOM 1587 C C . ASP A 1 213 ? -2.145 13.067 -1.219 1.00 73.44 213 ASP A C 1
ATOM 1589 O O . ASP A 1 213 ? -2.552 14.137 -0.758 1.00 73.44 213 ASP A O 1
ATOM 1593 N N . GLY A 1 214 ? -1.080 12.429 -0.720 1.00 66.75 214 GLY A N 1
ATOM 1594 C CA . GLY A 1 214 ? -0.253 12.911 0.392 1.00 66.75 214 GLY A CA 1
ATOM 1595 C C . GLY A 1 214 ? 0.894 13.837 -0.026 1.00 66.75 214 GLY A C 1
ATOM 1596 O O . GLY A 1 214 ? 1.496 14.475 0.834 1.00 66.75 214 GLY A O 1
ATOM 1597 N N . GLY A 1 215 ? 1.190 13.943 -1.324 1.00 74.81 215 GLY A N 1
ATOM 1598 C CA . GLY A 1 215 ? 2.302 14.742 -1.827 1.00 74.81 215 GLY A CA 1
ATOM 1599 C C . GLY A 1 215 ? 3.036 14.075 -2.983 1.00 74.81 215 GLY A C 1
ATOM 1600 O O . GLY A 1 215 ? 2.440 13.432 -3.847 1.00 74.81 215 GLY A O 1
ATOM 1601 N N . THR A 1 216 ? 4.343 14.302 -3.051 1.00 80.75 216 THR A N 1
ATOM 1602 C CA . THR A 1 216 ? 5.218 13.657 -4.030 1.00 80.75 216 THR A CA 1
ATOM 1603 C C . THR A 1 216 ? 6.403 13.042 -3.311 1.00 80.75 216 THR A C 1
ATOM 1605 O O . THR A 1 216 ? 7.059 13.726 -2.526 1.00 80.75 216 THR A O 1
ATOM 1608 N N . GLU A 1 217 ? 6.677 11.779 -3.609 1.00 77.75 217 GLU A N 1
ATOM 1609 C CA . GLU A 1 217 ? 7.791 11.013 -3.054 1.00 77.75 217 GLU A CA 1
ATOM 1610 C C . GLU A 1 217 ? 8.714 10.532 -4.177 1.00 77.75 217 GLU A C 1
ATOM 1612 O O . GLU A 1 217 ? 8.272 10.333 -5.308 1.00 77.75 217 GLU A O 1
ATOM 1617 N N . GLN A 1 218 ? 10.005 10.378 -3.879 1.00 85.00 218 GLN A N 1
ATOM 1618 C CA . GLN A 1 218 ? 10.980 9.804 -4.799 1.00 85.00 218 GLN A CA 1
ATOM 1619 C C . GLN A 1 218 ? 11.548 8.518 -4.206 1.00 85.00 218 GLN A C 1
ATOM 1621 O O . GLN A 1 218 ? 12.139 8.544 -3.129 1.00 85.00 218 GLN A O 1
ATOM 1626 N N . ILE A 1 219 ? 11.438 7.431 -4.962 1.00 85.38 219 ILE A N 1
ATOM 1627 C CA . ILE A 1 219 ? 11.976 6.118 -4.627 1.00 85.38 219 ILE A CA 1
ATOM 1628 C C . ILE A 1 219 ? 13.090 5.781 -5.606 1.00 85.38 219 ILE A C 1
ATOM 1630 O O . ILE A 1 219 ? 12.936 5.911 -6.822 1.00 85.38 219 ILE A O 1
ATOM 1634 N N . GLU A 1 220 ? 14.230 5.370 -5.065 1.00 85.56 220 GLU A N 1
ATOM 1635 C CA . GLU A 1 220 ? 15.363 4.900 -5.849 1.00 85.56 220 GLU A CA 1
ATOM 1636 C C . GLU A 1 220 ? 15.313 3.376 -5.966 1.00 85.56 220 GLU A C 1
ATOM 1638 O O . GLU A 1 220 ? 15.210 2.674 -4.964 1.00 85.56 220 GLU A O 1
ATOM 1643 N N . VAL A 1 221 ? 15.391 2.869 -7.195 1.00 84.12 221 VAL A N 1
ATOM 1644 C CA . VAL A 1 221 ? 15.423 1.431 -7.484 1.00 84.12 221 VAL A CA 1
ATOM 1645 C C . VAL A 1 221 ? 16.695 1.095 -8.244 1.00 84.12 221 VAL A C 1
ATOM 1647 O O . VAL A 1 221 ? 17.020 1.725 -9.253 1.00 84.12 221 VAL A O 1
ATOM 1650 N N . ASN A 1 222 ? 17.379 0.048 -7.795 1.00 87.19 222 ASN A N 1
ATOM 1651 C CA . ASN A 1 222 ? 18.448 -0.582 -8.550 1.00 87.19 222 ASN A CA 1
ATOM 1652 C C . ASN A 1 222 ? 17.840 -1.562 -9.562 1.00 87.19 222 ASN A C 1
ATOM 1654 O O . ASN A 1 222 ? 17.413 -2.657 -9.196 1.00 87.19 222 ASN A O 1
ATOM 1658 N N . GLN A 1 223 ? 17.770 -1.153 -10.833 1.00 92.81 223 GLN A N 1
ATOM 1659 C CA . GLN A 1 223 ? 17.195 -1.991 -11.887 1.00 92.81 223 GLN A CA 1
ATOM 1660 C C . GLN A 1 223 ? 18.105 -3.170 -12.247 1.00 92.81 223 GLN A C 1
ATOM 1662 O O . GLN A 1 223 ? 17.590 -4.212 -12.629 1.00 92.81 223 GLN A O 1
ATOM 1667 N N . ALA A 1 224 ? 19.426 -3.039 -12.094 1.00 89.75 224 ALA A N 1
ATOM 1668 C CA . ALA A 1 224 ? 20.366 -4.125 -12.376 1.00 89.75 224 ALA A CA 1
ATOM 1669 C C . ALA A 1 224 ? 20.181 -5.327 -11.434 1.00 89.75 224 ALA A C 1
ATOM 1671 O O . ALA A 1 224 ? 20.259 -6.466 -11.881 1.00 89.75 224 ALA A O 1
ATOM 1672 N N . ASP A 1 225 ? 19.870 -5.079 -10.160 1.00 87.25 225 ASP A N 1
ATOM 1673 C CA . ASP A 1 225 ? 19.678 -6.142 -9.159 1.00 87.25 225 ASP A CA 1
ATOM 1674 C C . ASP A 1 225 ? 18.224 -6.637 -9.061 1.00 87.25 225 ASP A C 1
ATOM 1676 O O . ASP A 1 225 ? 17.929 -7.548 -8.290 1.00 87.25 225 ASP A O 1
ATOM 1680 N N . SER A 1 226 ? 17.308 -6.038 -9.827 1.00 85.56 226 SER A N 1
ATOM 1681 C CA . SER A 1 226 ? 15.866 -6.307 -9.739 1.00 85.56 226 SER A CA 1
ATOM 1682 C C . SER A 1 226 ? 15.269 -6.851 -11.037 1.00 85.56 226 SER A C 1
ATOM 1684 O O . SER A 1 226 ? 14.058 -6.805 -11.228 1.00 85.56 226 SER A O 1
ATOM 1686 N N . GLU A 1 227 ? 16.102 -7.335 -11.953 1.00 85.19 227 GLU A N 1
ATOM 1687 C CA . GLU A 1 227 ? 15.679 -7.866 -13.247 1.00 85.19 227 GLU A CA 1
ATOM 1688 C C . GLU A 1 227 ? 14.682 -9.034 -13.112 1.00 85.19 227 GLU A C 1
ATOM 1690 O O . GLU A 1 227 ? 14.876 -9.973 -12.343 1.00 85.19 227 GLU A O 1
ATOM 1695 N N . GLY A 1 228 ? 13.601 -8.986 -13.893 1.00 79.75 228 GLY A N 1
ATOM 1696 C CA . GLY A 1 228 ? 12.597 -10.044 -13.996 1.00 79.75 228 GLY A CA 1
ATOM 1697 C C . GLY A 1 228 ? 11.529 -10.045 -12.902 1.00 79.75 228 GLY A C 1
ATOM 1698 O O . GLY A 1 228 ? 10.664 -10.922 -12.924 1.00 79.75 228 GLY A O 1
ATOM 1699 N N . VAL A 1 229 ? 11.549 -9.087 -11.968 1.00 80.06 229 VAL A N 1
ATOM 1700 C CA . VAL A 1 229 ? 10.611 -9.045 -10.836 1.00 80.06 229 VAL A CA 1
ATOM 1701 C C . VAL A 1 229 ? 9.795 -7.753 -10.770 1.00 80.06 229 VAL A C 1
ATOM 1703 O O . VAL A 1 229 ? 10.169 -6.709 -11.305 1.00 80.06 229 VAL A O 1
ATOM 1706 N N . TRP A 1 230 ? 8.658 -7.838 -10.075 1.00 81.31 230 TRP A N 1
ATOM 1707 C CA . TRP A 1 230 ? 7.866 -6.685 -9.653 1.00 81.31 230 TRP A CA 1
ATOM 1708 C C . TRP A 1 230 ? 8.434 -6.114 -8.351 1.00 81.31 230 TRP A C 1
ATOM 1710 O O . TRP A 1 230 ? 8.302 -6.728 -7.293 1.00 81.31 230 TRP A O 1
ATOM 1720 N N . VAL A 1 231 ? 9.036 -4.930 -8.423 1.00 76.81 231 VAL A N 1
ATOM 1721 C CA . VAL A 1 231 ? 9.591 -4.201 -7.276 1.00 76.81 231 VAL A CA 1
ATOM 1722 C C . VAL A 1 231 ? 8.518 -3.312 -6.663 1.00 76.81 231 VAL A C 1
ATOM 1724 O O . VAL A 1 231 ? 7.873 -2.551 -7.382 1.00 76.81 231 VAL A O 1
ATOM 1727 N N . SER A 1 232 ? 8.341 -3.372 -5.344 1.00 83.31 232 SER A N 1
ATOM 1728 C CA . SER A 1 232 ? 7.459 -2.442 -4.632 1.00 83.31 232 SER A CA 1
ATOM 1729 C C . SER A 1 232 ? 8.073 -1.043 -4.585 1.00 83.31 232 SER A C 1
ATOM 1731 O O . SER A 1 232 ? 9.231 -0.878 -4.205 1.00 83.31 232 SER A O 1
ATOM 1733 N N . LEU A 1 233 ? 7.290 -0.039 -4.971 1.00 77.62 233 LEU A N 1
ATOM 1734 C CA . LEU A 1 233 ? 7.613 1.378 -4.816 1.00 77.62 233 LEU A CA 1
ATOM 1735 C C . LEU A 1 233 ? 6.990 1.963 -3.541 1.00 77.62 233 LEU A C 1
ATOM 1737 O O . LEU A 1 233 ? 7.250 3.114 -3.231 1.00 77.62 233 LEU A O 1
ATOM 1741 N N . GLY A 1 234 ? 6.174 1.196 -2.812 1.00 72.38 234 GLY A N 1
ATOM 1742 C CA . GLY A 1 234 ? 5.480 1.644 -1.605 1.00 72.38 234 GLY A CA 1
ATOM 1743 C C . GLY A 1 234 ? 3.961 1.717 -1.761 1.00 72.38 234 GLY A C 1
ATOM 1744 O O . GLY A 1 234 ? 3.393 1.348 -2.793 1.00 72.38 234 GLY A O 1
ATOM 1745 N N . SER A 1 235 ? 3.306 2.197 -0.705 1.00 79.31 235 SER A N 1
ATOM 1746 C CA . SER A 1 235 ? 1.847 2.240 -0.580 1.00 79.31 235 SER A CA 1
ATOM 1747 C C . SER A 1 235 ? 1.338 3.676 -0.554 1.00 79.31 235 SER A C 1
ATOM 1749 O O . SER A 1 235 ? 1.818 4.502 0.220 1.00 79.31 235 SER A O 1
ATOM 1751 N N . TYR A 1 236 ? 0.342 3.974 -1.389 1.00 75.12 236 TYR A N 1
ATOM 1752 C CA . TYR A 1 236 ? -0.102 5.340 -1.656 1.00 75.12 236 TYR A CA 1
ATOM 1753 C C . TYR A 1 236 ? -1.614 5.440 -1.858 1.00 75.12 236 TYR A C 1
ATOM 1755 O O . TYR A 1 236 ? -2.229 4.584 -2.493 1.00 75.12 236 TYR A O 1
ATOM 1763 N N . SER A 1 237 ? -2.212 6.534 -1.383 1.00 76.44 237 SER A N 1
ATOM 1764 C CA . SER A 1 237 ? -3.605 6.881 -1.689 1.00 76.44 237 SER A CA 1
ATOM 1765 C C . SER A 1 237 ? -3.714 7.772 -2.929 1.00 76.44 237 SER A C 1
ATOM 1767 O O . SER A 1 237 ? -2.958 8.738 -3.078 1.00 76.44 237 SER A O 1
ATOM 1769 N N . PHE A 1 238 ? -4.688 7.481 -3.792 1.00 80.38 238 PHE A N 1
ATOM 1770 C CA . PHE A 1 238 ? -4.955 8.216 -5.030 1.00 80.38 238 PHE A CA 1
ATOM 1771 C C . PHE A 1 238 ? -6.435 8.587 -5.176 1.00 80.38 238 PHE A C 1
ATOM 1773 O O . PHE A 1 238 ? -7.324 7.894 -4.676 1.00 80.38 238 PHE A O 1
ATOM 1780 N N . GLY A 1 239 ? -6.702 9.643 -5.954 1.00 71.56 239 GLY A N 1
ATOM 1781 C CA . GLY A 1 239 ? -8.039 9.974 -6.448 1.00 71.56 239 GLY A CA 1
ATOM 1782 C C . GLY A 1 239 ? -8.875 10.891 -5.551 1.00 71.56 239 GLY A C 1
ATOM 1783 O O . GLY A 1 239 ? -10.059 11.060 -5.841 1.00 71.56 239 GLY A O 1
ATOM 1784 N N . ARG A 1 240 ? -8.319 11.492 -4.486 1.00 63.03 240 ARG A N 1
ATOM 1785 C CA . ARG A 1 240 ? -9.019 12.514 -3.672 1.00 63.03 240 ARG A CA 1
ATOM 1786 C C . ARG A 1 240 ? -8.596 13.944 -3.991 1.00 63.03 240 ARG A C 1
ATOM 1788 O O . ARG A 1 240 ? -9.422 14.851 -3.921 1.00 63.03 240 ARG A O 1
ATOM 1795 N N . ARG A 1 241 ? -7.310 14.165 -4.260 1.00 57.97 241 ARG A N 1
ATOM 1796 C CA . ARG A 1 241 ? -6.707 15.502 -4.408 1.00 57.97 241 ARG A CA 1
ATOM 1797 C C . ARG A 1 241 ? -5.850 15.615 -5.659 1.00 57.97 241 ARG A C 1
ATOM 1799 O O . ARG A 1 241 ? -5.806 16.686 -6.259 1.00 57.97 241 ARG A O 1
ATOM 1806 N N . THR A 1 242 ? -5.218 14.514 -6.053 1.00 63.38 242 THR A N 1
ATOM 1807 C CA . THR A 1 242 ? -4.264 14.476 -7.161 1.00 63.38 242 THR A CA 1
ATOM 1808 C C . THR A 1 242 ? -4.556 13.273 -8.055 1.00 63.38 242 THR A C 1
ATOM 1810 O O . THR A 1 242 ? -4.844 12.176 -7.573 1.00 63.38 242 THR A O 1
ATOM 1813 N N . SER A 1 243 ? -4.484 13.465 -9.373 1.00 76.31 243 SER A N 1
ATOM 1814 C CA . SER A 1 243 ? -4.464 12.348 -10.322 1.00 76.31 243 SER A CA 1
ATOM 1815 C C . SER A 1 243 ? -3.120 11.629 -10.232 1.00 76.31 243 SER A C 1
ATOM 1817 O O . SER A 1 243 ? -2.077 12.281 -10.232 1.00 76.31 243 SER A O 1
ATOM 1819 N N . ALA A 1 244 ? -3.145 10.300 -10.166 1.00 83.56 244 ALA A N 1
ATOM 1820 C CA . ALA A 1 244 ? -1.938 9.489 -10.086 1.00 83.56 244 ALA A CA 1
ATOM 1821 C C . ALA A 1 244 ? -0.992 9.781 -11.263 1.00 83.56 244 ALA A C 1
ATOM 1823 O O . ALA A 1 244 ? -1.400 9.767 -12.426 1.00 83.56 244 ALA A O 1
ATOM 1824 N N . GLN A 1 245 ? 0.278 10.042 -10.955 1.00 93.12 245 GLN A N 1
ATOM 1825 C CA . GLN A 1 245 ? 1.338 10.177 -11.948 1.00 93.12 245 GLN A CA 1
ATOM 1826 C C . GLN A 1 245 ? 2.638 9.625 -11.379 1.00 93.12 245 GLN A C 1
ATOM 1828 O O . GLN A 1 245 ? 3.038 9.997 -10.278 1.00 93.12 245 GLN A O 1
ATOM 1833 N N . ILE A 1 246 ? 3.315 8.776 -12.149 1.00 96.88 246 ILE A N 1
ATOM 1834 C CA . ILE A 1 246 ? 4.642 8.267 -11.803 1.00 96.88 246 ILE A CA 1
ATOM 1835 C C . ILE A 1 246 ? 5.605 8.604 -12.926 1.00 96.88 246 ILE A C 1
ATOM 1837 O O . ILE A 1 246 ? 5.316 8.363 -14.097 1.00 96.88 246 ILE A O 1
ATOM 1841 N N . ARG A 1 247 ? 6.746 9.191 -12.565 1.00 96.19 247 ARG A N 1
ATOM 1842 C CA . ARG A 1 247 ? 7.815 9.563 -13.493 1.00 96.19 247 ARG A CA 1
ATOM 1843 C C . ARG A 1 247 ? 9.064 8.763 -13.182 1.00 96.19 247 ARG A C 1
ATOM 1845 O O . ARG A 1 247 ? 9.564 8.831 -12.067 1.00 96.19 247 ARG A O 1
ATOM 1852 N N . LEU A 1 248 ? 9.597 8.088 -14.185 1.00 96.38 248 LEU A N 1
ATOM 1853 C CA . LEU A 1 248 ? 10.875 7.400 -14.126 1.00 96.38 248 LEU A CA 1
ATOM 1854 C C . LEU A 1 248 ? 11.944 8.252 -14.807 1.00 96.38 248 LEU A C 1
ATOM 1856 O O . LEU A 1 248 ? 11.769 8.664 -15.955 1.00 96.38 248 LEU A O 1
ATOM 1860 N N . SER A 1 249 ? 13.050 8.510 -14.116 1.00 90.19 249 SER A N 1
ATOM 1861 C CA . SER A 1 249 ? 14.200 9.232 -14.669 1.00 90.19 249 SER A CA 1
ATOM 1862 C C . SER A 1 249 ? 15.530 8.679 -14.160 1.00 90.19 249 SER A C 1
ATOM 1864 O O . SER A 1 249 ? 15.588 8.168 -13.039 1.00 90.19 249 SER A O 1
ATOM 1866 N N . PRO A 1 250 ? 16.610 8.783 -14.954 1.00 78.88 250 PRO A N 1
ATOM 1867 C CA . PRO A 1 250 ? 17.926 8.350 -14.514 1.00 78.88 250 PRO A CA 1
ATOM 1868 C C . PRO A 1 250 ? 18.478 9.290 -13.443 1.00 78.88 250 PRO A C 1
ATOM 1870 O O . PRO A 1 250 ? 18.286 10.507 -13.509 1.00 78.88 250 PRO A O 1
ATOM 1873 N N . ILE A 1 251 ? 19.192 8.727 -12.471 1.00 77.19 251 ILE A N 1
ATOM 1874 C CA . ILE A 1 251 ? 19.921 9.504 -11.465 1.00 77.19 251 ILE A CA 1
ATOM 1875 C C . ILE A 1 251 ? 21.310 9.867 -12.013 1.00 77.19 251 ILE A C 1
ATOM 1877 O O . ILE A 1 251 ? 21.875 9.185 -12.874 1.00 77.19 251 ILE A O 1
ATOM 1881 N N . ALA A 1 252 ? 21.860 10.994 -11.552 1.00 67.00 252 ALA A N 1
ATOM 1882 C CA . ALA A 1 252 ? 23.180 11.457 -11.962 1.00 67.00 252 ALA A CA 1
ATOM 1883 C C . ALA A 1 252 ? 24.261 10.407 -11.638 1.00 67.00 252 ALA A C 1
ATOM 1885 O O . ALA A 1 252 ? 24.381 9.972 -10.499 1.00 67.00 252 ALA A O 1
ATOM 1886 N N . GLY A 1 253 ? 25.073 10.039 -12.637 1.00 65.06 253 GLY A N 1
ATOM 1887 C CA . GLY A 1 253 ? 26.207 9.116 -12.476 1.00 65.06 253 GLY A CA 1
ATOM 1888 C C . GLY A 1 253 ? 26.126 7.815 -13.282 1.00 65.06 253 GLY A C 1
ATOM 1889 O O . GLY A 1 253 ? 27.139 7.137 -13.393 1.00 65.06 253 GLY A O 1
ATOM 1890 N N . ALA A 1 254 ? 24.989 7.501 -13.909 1.00 68.00 254 ALA A N 1
ATOM 1891 C CA . ALA A 1 254 ? 24.765 6.211 -14.579 1.00 68.00 254 ALA A CA 1
ATOM 1892 C C . ALA A 1 254 ? 25.190 6.136 -16.068 1.00 68.00 254 ALA A C 1
ATOM 1894 O O . ALA A 1 254 ? 24.725 5.268 -16.798 1.00 68.00 254 ALA A O 1
ATOM 1895 N N . SER A 1 255 ? 26.042 7.048 -16.556 1.00 83.12 255 SER A N 1
ATOM 1896 C CA . SER A 1 255 ? 26.314 7.204 -17.999 1.00 83.12 255 SER A CA 1
ATOM 1897 C C . SER A 1 255 ? 26.728 5.892 -18.684 1.00 83.12 255 SER A C 1
ATOM 1899 O O . SER A 1 255 ? 27.672 5.237 -18.251 1.00 83.12 255 SER A O 1
ATOM 1901 N N . GLY A 1 256 ? 26.081 5.562 -19.804 1.00 87.19 256 GLY A N 1
ATOM 1902 C CA . GLY A 1 256 ? 26.332 4.334 -20.565 1.00 87.19 256 GLY A CA 1
ATOM 1903 C C . GLY A 1 256 ? 25.506 3.121 -20.121 1.00 87.19 256 GLY A C 1
ATOM 1904 O O . GLY A 1 256 ? 25.664 2.053 -20.708 1.00 87.19 256 GLY A O 1
ATOM 1905 N N . GLN A 1 257 ? 24.641 3.268 -19.113 1.00 91.88 257 GLN A N 1
ATOM 1906 C CA . GLN A 1 257 ? 23.686 2.243 -18.679 1.00 91.88 257 GLN A CA 1
ATOM 1907 C C . GLN A 1 257 ? 22.274 2.545 -19.190 1.00 91.88 257 GLN A C 1
ATOM 1909 O O . GLN A 1 257 ? 21.935 3.696 -19.481 1.00 91.88 257 GLN A O 1
ATOM 1914 N N . ALA A 1 258 ? 21.436 1.515 -19.265 1.00 93.62 258 ALA A N 1
ATOM 1915 C CA . ALA A 1 258 ? 20.053 1.611 -19.704 1.00 93.62 258 ALA A CA 1
ATOM 1916 C C . ALA A 1 258 ? 19.108 1.849 -18.526 1.00 93.62 258 ALA A C 1
ATOM 1918 O O . ALA A 1 258 ? 19.057 1.053 -17.591 1.00 93.62 258 ALA A O 1
ATOM 1919 N N . ILE A 1 259 ? 18.308 2.909 -18.595 1.00 94.44 259 ILE A N 1
ATOM 1920 C CA . ILE A 1 259 ? 17.079 2.978 -17.801 1.00 94.44 259 ILE A CA 1
ATOM 1921 C C . ILE A 1 259 ? 15.972 2.274 -18.583 1.00 94.44 259 ILE A C 1
ATOM 1923 O O . ILE A 1 259 ? 15.764 2.592 -19.754 1.00 94.44 259 ILE A O 1
ATOM 1927 N N . ARG A 1 260 ? 15.304 1.299 -17.964 1.00 95.50 260 ARG A N 1
ATOM 1928 C CA . ARG A 1 260 ? 14.262 0.473 -18.594 1.00 95.50 260 ARG A CA 1
ATOM 1929 C C . ARG A 1 260 ? 12.882 0.862 -18.063 1.00 95.50 260 ARG A C 1
ATOM 1931 O O . ARG A 1 260 ? 12.722 1.059 -16.862 1.00 95.50 260 ARG A O 1
ATOM 1938 N N . ALA A 1 261 ? 11.910 0.998 -18.955 1.00 97.25 261 ALA A N 1
ATOM 1939 C CA . ALA A 1 261 ? 10.534 1.398 -18.699 1.00 97.25 261 ALA A CA 1
ATOM 1940 C C . ALA A 1 261 ? 9.585 0.408 -19.385 1.00 97.25 261 ALA A C 1
ATOM 1942 O O . ALA A 1 261 ? 9.596 0.289 -20.608 1.00 97.25 261 ALA A O 1
ATOM 1943 N N . ASP A 1 262 ? 8.776 -0.277 -18.588 1.00 96.50 262 ASP A N 1
ATOM 1944 C CA . ASP A 1 262 ? 7.847 -1.313 -19.043 1.00 96.50 262 ASP A CA 1
ATOM 1945 C C . ASP A 1 262 ? 6.469 -1.036 -18.425 1.00 96.50 262 ASP A C 1
ATOM 1947 O O . ASP A 1 262 ? 5.761 -0.125 -18.863 1.00 96.50 262 ASP A O 1
ATOM 1951 N N . ALA A 1 263 ? 6.158 -1.690 -17.305 1.00 95.56 263 ALA A N 1
ATOM 1952 C CA . ALA A 1 263 ? 4.845 -1.620 -16.693 1.00 95.56 263 ALA A CA 1
ATOM 1953 C C . ALA A 1 263 ? 4.880 -1.229 -15.215 1.00 95.56 263 ALA A C 1
ATOM 1955 O O . ALA A 1 263 ? 5.784 -1.591 -14.453 1.00 95.56 263 ALA A O 1
ATOM 1956 N N . LEU A 1 264 ? 3.817 -0.540 -14.800 1.00 97.06 264 LEU A N 1
ATOM 1957 C CA . LEU A 1 264 ? 3.481 -0.285 -13.404 1.00 97.06 264 LEU A CA 1
ATOM 1958 C C . LEU A 1 264 ? 2.158 -0.963 -13.043 1.00 97.06 264 LEU A C 1
ATOM 1960 O O . LEU A 1 264 ? 1.235 -1.011 -13.856 1.00 97.06 264 LEU A O 1
ATOM 1964 N N . ALA A 1 265 ? 2.053 -1.455 -11.812 1.00 87.44 265 ALA A N 1
ATOM 1965 C CA . ALA A 1 265 ? 0.860 -2.094 -11.273 1.00 87.44 265 ALA A CA 1
ATOM 1966 C C . ALA A 1 265 ? 0.426 -1.416 -9.969 1.00 87.44 265 ALA A C 1
ATOM 1968 O O . ALA A 1 265 ? 1.231 -1.237 -9.059 1.00 87.44 265 ALA A O 1
ATOM 1969 N N . TRP A 1 266 ? -0.858 -1.073 -9.876 1.00 88.44 266 TRP A N 1
ATOM 1970 C CA . TRP A 1 266 ? -1.509 -0.573 -8.667 1.00 88.44 266 TRP A CA 1
ATOM 1971 C C . TRP A 1 266 ? -2.353 -1.693 -8.073 1.00 88.44 266 TRP A C 1
ATOM 1973 O O . TRP A 1 266 ? -3.458 -1.958 -8.551 1.00 88.44 266 TRP A O 1
ATOM 1983 N N . VAL A 1 267 ? -1.819 -2.362 -7.053 1.00 81.19 267 VAL A N 1
ATOM 1984 C CA . VAL A 1 267 ? -2.507 -3.431 -6.323 1.00 81.19 267 VAL A CA 1
ATOM 1985 C C . VAL A 1 267 ? -3.366 -2.778 -5.240 1.00 81.19 267 VAL A C 1
ATOM 1987 O O . VAL A 1 267 ? -2.801 -2.114 -4.371 1.00 81.19 267 VAL A O 1
ATOM 1990 N N . PRO A 1 268 ? -4.705 -2.883 -5.282 1.00 74.50 268 PRO A N 1
ATOM 1991 C CA . PRO A 1 268 ? -5.548 -2.267 -4.265 1.00 74.50 268 PRO A CA 1
ATOM 1992 C C . PRO A 1 268 ? -5.230 -2.865 -2.896 1.00 74.50 268 PRO A C 1
ATOM 1994 O O . PRO A 1 268 ? -5.176 -4.084 -2.743 1.00 74.50 268 PRO A O 1
ATOM 1997 N N . ILE A 1 269 ? -5.032 -1.997 -1.907 1.00 65.56 269 ILE A N 1
ATOM 1998 C CA . ILE A 1 269 ? -4.960 -2.403 -0.510 1.00 65.56 269 ILE A CA 1
ATOM 1999 C C . ILE A 1 269 ? -6.319 -2.097 0.098 1.00 65.56 269 ILE A C 1
ATOM 2001 O O . ILE A 1 269 ? -6.734 -0.935 0.179 1.00 65.56 269 ILE A O 1
ATOM 2005 N N . GLU A 1 270 ? -7.029 -3.143 0.502 1.00 56.78 270 GLU A N 1
ATOM 2006 C CA . GLU A 1 270 ? -8.239 -2.966 1.285 1.00 56.78 270 GLU A CA 1
ATOM 2007 C C . GLU A 1 270 ? -7.844 -2.614 2.717 1.00 56.78 270 GLU A C 1
ATOM 2009 O O . GLU A 1 270 ? -7.288 -3.425 3.452 1.00 56.78 270 GLU A O 1
ATOM 2014 N N . ASP A 1 271 ? -8.114 -1.370 3.101 1.00 46.50 271 ASP A N 1
ATOM 2015 C CA . ASP A 1 271 ? -8.056 -0.950 4.495 1.00 46.50 271 ASP A CA 1
ATOM 2016 C C . ASP A 1 271 ? -9.311 -1.466 5.211 1.00 46.50 271 ASP A C 1
ATOM 2018 O O . ASP A 1 271 ? -10.383 -0.846 5.190 1.00 46.50 271 ASP A O 1
ATOM 2022 N N . THR A 1 272 ? -9.194 -2.677 5.748 1.00 42.06 272 THR A N 1
ATOM 2023 C CA . THR A 1 272 ? -10.232 -3.336 6.548 1.00 42.06 272 THR A CA 1
ATOM 2024 C C . THR A 1 272 ? -9.966 -3.229 8.047 1.00 42.06 272 THR A C 1
ATOM 2026 O O . THR A 1 272 ? -10.824 -3.630 8.833 1.00 42.06 272 THR A O 1
ATOM 2029 N N . ALA A 1 273 ? -8.811 -2.690 8.452 1.00 40.69 273 ALA A N 1
ATOM 2030 C CA . ALA A 1 273 ? -8.452 -2.513 9.850 1.00 40.69 273 ALA A CA 1
ATOM 2031 C C . ALA A 1 273 ? -9.221 -1.320 10.435 1.00 40.69 273 ALA A C 1
ATOM 2033 O O . ALA A 1 273 ? -9.225 -0.217 9.891 1.00 40.69 273 ALA A O 1
ATOM 2034 N N . ALA A 1 274 ? -9.925 -1.534 11.546 1.00 53.25 274 ALA A N 1
ATOM 2035 C CA . ALA A 1 274 ? -10.528 -0.423 12.269 1.00 53.25 274 ALA A CA 1
ATOM 2036 C C . ALA A 1 274 ? -9.427 0.349 13.021 1.00 53.25 274 ALA A C 1
ATOM 2038 O O . ALA A 1 274 ? -8.588 -0.278 13.669 1.00 53.25 274 ALA A O 1
ATOM 2039 N N . PRO A 1 275 ? -9.450 1.692 13.021 1.00 60.84 275 PRO A N 1
ATOM 2040 C CA . PRO A 1 275 ? -8.455 2.478 13.731 1.00 60.84 275 PRO A CA 1
ATOM 2041 C C . PRO A 1 275 ? -8.605 2.242 15.235 1.00 60.84 275 PRO A C 1
ATOM 2043 O O . PRO A 1 275 ? -9.714 2.291 15.785 1.00 60.84 275 PRO A O 1
ATOM 2046 N N . VAL A 1 276 ? -7.489 2.032 15.929 1.00 67.25 276 VAL A N 1
ATOM 2047 C CA . VAL A 1 276 ? -7.501 1.822 17.378 1.00 67.25 276 VAL A CA 1
ATOM 2048 C C . VAL A 1 276 ? -7.471 3.180 18.062 1.00 67.25 276 VAL A C 1
ATOM 2050 O O . VAL A 1 276 ? -6.587 3.992 17.808 1.00 67.25 276 VAL A O 1
ATOM 2053 N N . ALA A 1 277 ? -8.411 3.437 18.972 1.00 76.06 277 ALA A N 1
ATOM 2054 C CA . ALA A 1 277 ? -8.440 4.663 19.764 1.00 76.06 277 ALA A CA 1
ATOM 2055 C C . ALA A 1 277 ? -8.532 4.358 21.258 1.00 76.06 277 ALA A C 1
ATOM 2057 O O . ALA A 1 277 ? -9.248 3.453 21.688 1.00 76.06 277 ALA A O 1
ATOM 2058 N N . ARG A 1 278 ? -7.838 5.157 22.069 1.00 75.94 278 ARG A N 1
ATOM 2059 C CA . ARG A 1 278 ? -7.878 5.062 23.532 1.00 75.94 278 ARG A CA 1
ATOM 2060 C C . ARG A 1 278 ? -7.901 6.436 24.184 1.00 75.94 278 ARG A C 1
ATOM 2062 O O . ARG A 1 278 ? -7.320 7.401 23.688 1.00 75.94 278 ARG A O 1
ATOM 2069 N N . VAL A 1 279 ? -8.561 6.511 25.338 1.00 76.31 279 VAL A N 1
ATOM 2070 C CA . VAL A 1 279 ? -8.378 7.640 26.252 1.00 76.31 279 VAL A CA 1
ATOM 2071 C C . VAL A 1 279 ? -6.978 7.491 26.838 1.00 76.31 279 VAL A C 1
ATOM 2073 O O . VAL A 1 279 ? -6.675 6.472 27.455 1.00 76.31 279 VAL A O 1
ATOM 2076 N N . VAL A 1 280 ? -6.116 8.471 26.588 1.00 83.00 280 VAL A N 1
ATOM 2077 C CA . VAL A 1 280 ? -4.697 8.437 26.963 1.00 83.00 280 VAL A CA 1
ATOM 2078 C C . VAL A 1 280 ? -4.519 8.933 28.390 1.00 83.00 280 VAL A C 1
ATOM 2080 O O . VAL A 1 280 ? -3.745 8.363 29.154 1.00 83.00 280 VAL A O 1
ATOM 2083 N N . ASN A 1 281 ? -5.245 9.989 28.760 1.00 77.00 281 ASN A N 1
ATOM 2084 C CA . ASN A 1 281 ? -5.089 10.623 30.058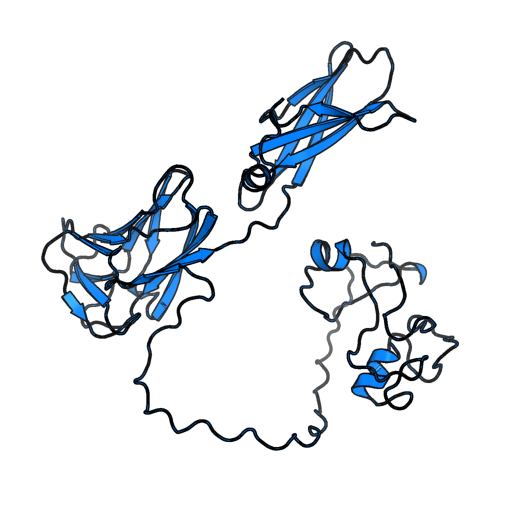 1.00 77.00 281 ASN A CA 1
ATOM 2085 C C . ASN A 1 281 ? -6.372 11.347 30.488 1.00 77.00 281 ASN A C 1
ATOM 2087 O O . ASN A 1 281 ? -7.108 11.896 29.665 1.00 77.00 281 ASN A O 1
ATOM 2091 N N . ILE A 1 282 ? -6.632 11.360 31.796 1.00 85.38 282 ILE A N 1
ATOM 2092 C CA . ILE A 1 282 ? -7.709 12.141 32.410 1.00 85.38 282 ILE A CA 1
ATOM 2093 C C . ILE A 1 282 ? -7.118 12.857 33.616 1.00 85.38 282 ILE A C 1
ATOM 2095 O O . ILE A 1 282 ? -6.748 12.227 34.606 1.00 85.38 282 ILE A O 1
ATOM 2099 N N . THR A 1 283 ? -7.068 14.184 33.560 1.00 86.19 283 THR A N 1
ATOM 2100 C CA . THR A 1 283 ? -6.540 15.010 34.649 1.00 86.19 283 THR A CA 1
ATOM 2101 C C . THR A 1 283 ? -7.639 15.883 35.234 1.00 86.19 283 THR A C 1
ATOM 2103 O O . THR A 1 283 ? -8.492 16.403 34.518 1.00 86.19 283 THR A O 1
ATOM 2106 N N . ARG A 1 284 ? -7.666 16.030 36.564 1.00 80.69 284 ARG A N 1
ATOM 2107 C CA . ARG A 1 284 ? -8.614 16.939 37.221 1.00 80.69 284 ARG A CA 1
ATOM 2108 C C . ARG A 1 284 ? -8.228 18.376 36.875 1.00 80.69 284 ARG A C 1
ATOM 2110 O O . ARG A 1 284 ? -7.104 18.786 37.147 1.00 80.69 284 ARG A O 1
ATOM 2117 N N . GLU A 1 285 ? -9.166 19.143 36.333 1.00 83.62 285 GLU A N 1
ATOM 2118 C CA . GLU A 1 285 ? -8.963 20.546 35.977 1.00 83.62 285 GLU A CA 1
ATOM 2119 C C . GLU A 1 285 ? -10.148 21.373 36.489 1.00 83.62 285 GLU A C 1
ATOM 2121 O O . GLU A 1 285 ? -11.264 21.299 35.966 1.00 83.62 285 GLU A O 1
ATOM 2126 N N . ALA A 1 286 ? -9.901 22.151 37.547 1.00 88.19 286 ALA A N 1
ATOM 2127 C CA . ALA A 1 286 ? -10.908 22.929 38.266 1.00 88.19 286 ALA A CA 1
ATOM 2128 C C . ALA A 1 286 ? -12.114 22.071 38.709 1.00 88.19 286 ALA A C 1
ATOM 2130 O O . ALA A 1 286 ? -11.951 21.085 39.428 1.00 88.19 286 ALA A O 1
ATOM 2131 N N . MET A 1 287 ? -13.326 22.457 38.304 1.00 85.44 287 MET A N 1
ATOM 2132 C CA . MET A 1 287 ? -14.571 21.755 38.631 1.00 85.44 287 MET A CA 1
ATOM 2133 C C . MET A 1 287 ? -14.895 20.634 37.634 1.00 85.44 287 MET A C 1
ATOM 2135 O O . MET A 1 287 ? -16.059 20.283 37.501 1.00 85.44 287 MET A O 1
ATOM 2139 N N . GLY A 1 288 ? -13.913 20.128 36.887 1.00 88.06 288 GLY A N 1
ATOM 2140 C CA . GLY A 1 288 ? -14.109 19.096 35.873 1.00 88.06 288 GLY A CA 1
ATOM 2141 C C . GLY A 1 288 ? -12.821 18.342 35.553 1.00 88.06 288 GLY A C 1
ATOM 2142 O O . GLY A 1 288 ? -11.927 18.222 36.397 1.00 88.06 288 GLY A O 1
ATOM 2143 N N . TYR A 1 289 ? -12.728 17.832 34.328 1.00 84.31 289 TYR A N 1
ATOM 2144 C CA . TYR A 1 289 ? -11.626 17.001 33.856 1.00 84.31 289 TYR A CA 1
ATOM 2145 C C . TYR A 1 289 ? -11.131 17.463 32.489 1.00 84.31 289 TYR A C 1
ATOM 2147 O O . TYR A 1 289 ? -11.934 17.719 31.597 1.00 84.31 289 TYR A O 1
ATOM 2155 N N . ARG A 1 290 ? -9.817 17.480 32.286 1.00 89.69 290 ARG A N 1
ATOM 2156 C CA . ARG A 1 290 ? -9.223 17.452 30.951 1.00 89.69 290 ARG A CA 1
ATOM 2157 C C . ARG A 1 290 ? -9.088 16.004 30.515 1.00 89.69 290 ARG A C 1
ATOM 2159 O O . ARG A 1 290 ? -8.453 15.210 31.207 1.00 89.69 290 ARG A O 1
ATOM 2166 N N . VAL A 1 291 ? -9.706 15.677 29.389 1.00 84.25 291 VAL A N 1
ATOM 2167 C CA . VAL A 1 291 ? -9.681 14.346 28.784 1.00 84.25 291 VAL A CA 1
ATOM 2168 C C . VAL A 1 291 ? -8.839 14.434 27.522 1.00 84.25 291 VAL A C 1
ATOM 2170 O O . VAL A 1 291 ? -9.101 15.282 26.671 1.00 84.25 291 VAL A O 1
ATOM 2173 N N . GLU A 1 292 ? -7.831 13.578 27.421 1.00 81.06 292 GLU A N 1
ATOM 2174 C CA . GLU A 1 292 ? -6.919 13.484 26.281 1.00 81.06 292 GLU A CA 1
ATOM 2175 C C . GLU A 1 292 ? -7.064 12.095 25.662 1.00 81.06 292 GLU A C 1
ATOM 2177 O O . GLU A 1 292 ? -7.132 11.085 26.371 1.00 81.06 292 GLU A O 1
ATOM 2182 N N . TRP A 1 293 ? -7.132 12.031 24.340 1.00 85.12 293 TRP A N 1
ATOM 2183 C CA . TRP A 1 293 ? -7.296 10.793 23.591 1.00 85.12 293 TRP A CA 1
ATOM 2184 C C . TRP A 1 293 ? -6.426 10.804 22.343 1.00 85.12 293 TRP A C 1
ATOM 2186 O O . TRP A 1 293 ? -5.987 11.845 21.860 1.00 85.12 293 TRP A O 1
ATOM 2196 N N . GLY A 1 294 ? -6.182 9.613 21.824 1.00 76.00 294 GLY A N 1
ATOM 2197 C CA . GLY A 1 294 ? -5.430 9.422 20.602 1.00 76.00 294 GLY A CA 1
ATOM 2198 C C . GLY A 1 294 ? -5.652 8.024 20.068 1.00 76.00 294 GLY A C 1
ATOM 2199 O O . GLY A 1 294 ? -6.323 7.195 20.694 1.00 76.00 294 GLY A O 1
ATOM 2200 N N . GLY A 1 295 ? -5.081 7.772 18.908 1.00 78.56 295 GLY A N 1
ATOM 2201 C CA . GLY A 1 295 ? -5.180 6.494 18.251 1.00 78.56 295 GLY A CA 1
ATOM 2202 C C . GLY A 1 295 ? -4.075 6.302 17.237 1.00 78.56 295 GLY A C 1
ATOM 2203 O O . GLY A 1 295 ? -3.339 7.235 16.907 1.00 78.56 295 GLY A O 1
ATOM 2204 N N . GLU A 1 296 ? -3.990 5.070 16.775 1.00 64.50 296 GLU A N 1
ATOM 2205 C CA . GLU A 1 296 ? -3.060 4.608 15.760 1.00 64.50 296 GLU A CA 1
ATOM 2206 C C . GLU A 1 296 ? -3.892 3.937 14.663 1.00 64.50 296 GLU A C 1
ATOM 2208 O O . GLU A 1 296 ? -4.946 3.351 14.930 1.00 64.50 296 GLU A O 1
ATOM 2213 N N . ASP A 1 297 ? -3.452 4.107 13.425 1.00 59.00 297 ASP A N 1
ATOM 2214 C CA . ASP A 1 297 ? -4.050 3.476 12.260 1.00 59.00 297 ASP A CA 1
ATOM 2215 C C . ASP A 1 297 ? -2.921 3.078 11.315 1.00 59.00 297 ASP A C 1
ATOM 2217 O O . ASP A 1 297 ? -2.036 3.894 11.035 1.00 59.00 297 ASP A O 1
ATOM 2221 N N . ASP A 1 298 ? -2.946 1.827 10.865 1.00 48.47 298 ASP A N 1
ATOM 2222 C CA . ASP A 1 298 ? -1.799 1.197 10.213 1.00 48.47 298 ASP A CA 1
ATOM 2223 C C . ASP A 1 298 ? -1.615 1.658 8.759 1.00 48.47 298 ASP A C 1
ATOM 2225 O O . ASP A 1 298 ? -0.533 1.475 8.197 1.00 48.47 298 ASP A O 1
ATOM 2229 N N . LEU A 1 299 ? -2.640 2.268 8.136 1.00 48.38 299 LEU A N 1
ATOM 2230 C CA . LEU A 1 299 ? -2.630 2.503 6.687 1.00 48.38 299 LEU A CA 1
ATOM 2231 C C . LEU A 1 299 ? -3.260 3.814 6.184 1.00 48.38 299 LEU A C 1
ATOM 2233 O O . LEU A 1 299 ? -2.785 4.382 5.200 1.00 48.38 299 LEU A O 1
ATOM 2237 N N . SER A 1 300 ? -4.341 4.294 6.796 1.00 51.38 300 SER A N 1
ATOM 2238 C CA . SER A 1 300 ? -5.175 5.394 6.283 1.00 51.38 300 SER A CA 1
ATOM 2239 C C . SER A 1 300 ? -5.089 6.687 7.101 1.00 51.38 300 SER A C 1
ATOM 2241 O O . SER A 1 300 ? -5.446 7.765 6.608 1.00 51.38 300 SER A O 1
ATOM 2243 N N . GLY A 1 301 ? -4.591 6.585 8.333 1.00 56.06 301 GLY A N 1
ATOM 2244 C CA . GLY A 1 301 ? -4.581 7.662 9.309 1.00 56.06 301 GLY A CA 1
ATOM 2245 C C . GLY A 1 301 ? -5.971 7.950 9.889 1.00 56.06 301 GLY A C 1
ATOM 2246 O O . GLY A 1 301 ? -7.021 7.721 9.280 1.00 56.06 301 GLY A O 1
ATOM 2247 N N . ILE A 1 302 ? -5.993 8.516 11.095 1.00 64.44 302 ILE A N 1
ATOM 2248 C CA . ILE A 1 302 ? -7.245 8.858 11.777 1.00 64.44 302 ILE A CA 1
ATOM 2249 C C . ILE A 1 302 ? -7.736 10.229 11.316 1.00 64.44 302 ILE A C 1
ATOM 2251 O O . ILE A 1 302 ? -7.019 11.223 11.415 1.00 64.44 302 ILE A O 1
ATOM 2255 N N . ALA A 1 303 ? -8.982 10.286 10.842 1.00 65.06 303 ALA A N 1
ATOM 2256 C CA . ALA A 1 303 ? -9.606 11.522 10.380 1.00 65.06 303 ALA A CA 1
ATOM 2257 C C . ALA A 1 303 ? -10.302 12.273 11.517 1.00 65.06 303 ALA A C 1
ATOM 2259 O O . ALA A 1 303 ? -10.189 13.491 11.624 1.00 65.06 303 ALA A O 1
ATOM 2260 N N . THR A 1 304 ? -11.047 11.543 12.349 1.00 72.31 304 THR A N 1
ATOM 2261 C CA . THR A 1 304 ? -11.841 12.114 13.439 1.00 72.31 304 THR A CA 1
ATOM 2262 C C . THR A 1 304 ? -11.992 11.147 14.602 1.00 72.31 304 THR A C 1
ATOM 2264 O O . THR A 1 304 ? -11.903 9.930 14.426 1.00 72.31 304 THR A O 1
ATOM 2267 N N . TYR A 1 305 ? -12.344 11.691 15.761 1.00 75.12 305 TYR A N 1
ATOM 2268 C CA . TYR A 1 305 ? -12.708 10.957 16.961 1.00 75.12 305 TYR A CA 1
ATOM 2269 C C . TYR A 1 305 ? -14.139 11.266 17.399 1.00 75.12 305 TYR A C 1
ATOM 2271 O O . TYR A 1 305 ? -14.574 12.421 17.366 1.00 75.12 305 TYR A O 1
ATOM 2279 N N . ASP A 1 306 ? -14.807 10.230 17.907 1.00 82.00 306 ASP A N 1
ATOM 2280 C CA . ASP A 1 306 ? -16.008 10.363 18.723 1.00 82.00 306 ASP A CA 1
ATOM 2281 C C . ASP A 1 306 ? -15.667 9.987 20.163 1.00 82.00 306 ASP A C 1
ATOM 2283 O O . ASP A 1 306 ? -15.115 8.911 20.420 1.00 82.00 306 ASP A O 1
ATOM 2287 N N . VAL A 1 307 ? -16.035 10.845 21.112 1.00 77.88 307 VAL A N 1
ATOM 2288 C CA . VAL A 1 307 ? -15.852 10.577 22.543 1.00 77.88 307 VAL A CA 1
ATOM 2289 C C . VAL A 1 307 ? -17.215 10.446 23.190 1.00 77.88 307 VAL A C 1
ATOM 2291 O O . VAL A 1 307 ? -18.045 11.354 23.118 1.00 77.88 307 VAL A O 1
ATOM 2294 N N . GLU A 1 308 ? -17.437 9.326 23.866 1.00 83.44 308 GLU A N 1
ATOM 2295 C CA . GLU A 1 308 ? -18.638 9.086 24.650 1.00 83.44 308 GLU A CA 1
ATOM 2296 C C . GLU A 1 308 ? -18.328 9.145 26.142 1.00 83.44 308 GLU A C 1
ATOM 2298 O O . GLU A 1 308 ? -17.270 8.719 26.610 1.00 83.44 308 GLU A O 1
ATOM 2303 N N . VAL A 1 309 ? -19.297 9.636 26.906 1.00 77.38 309 VAL A N 1
ATOM 2304 C CA . VAL A 1 309 ? -19.227 9.757 28.359 1.00 77.38 309 VAL A CA 1
ATOM 2305 C C . VAL A 1 309 ? -20.408 9.044 29.003 1.00 77.38 309 VAL A C 1
ATOM 2307 O O . VAL A 1 309 ? -21.539 9.103 28.513 1.00 77.38 309 VAL A O 1
ATOM 2310 N N . ARG A 1 310 ? -20.169 8.392 30.141 1.00 83.88 310 ARG A N 1
ATOM 2311 C CA . ARG A 1 310 ? -21.233 7.902 31.025 1.00 83.88 310 ARG A CA 1
ATOM 2312 C C . ARG A 1 310 ? -20.993 8.345 32.458 1.00 83.88 310 ARG A C 1
ATOM 2314 O O . ARG A 1 310 ? -19.861 8.360 32.933 1.00 83.88 310 ARG A O 1
ATOM 2321 N N . GLN A 1 311 ? -22.071 8.650 33.171 1.00 73.88 311 GLN A N 1
ATOM 2322 C CA . GLN A 1 311 ? -22.013 8.884 34.612 1.00 73.88 311 GLN A CA 1
ATOM 2323 C C . GLN A 1 311 ? -21.958 7.542 35.359 1.00 73.88 311 GLN A C 1
ATOM 2325 O O . GLN A 1 311 ? -22.706 6.616 35.048 1.00 73.88 311 GLN A O 1
ATOM 2330 N N . LEU A 1 312 ? -21.094 7.427 36.361 1.00 59.50 312 LEU A N 1
ATOM 2331 C CA . LEU A 1 312 ? -20.980 6.250 37.217 1.00 59.50 312 LEU A CA 1
ATOM 2332 C C . LEU A 1 312 ? -21.901 6.363 38.449 1.00 59.50 312 LEU A C 1
ATOM 2334 O O . LEU A 1 312 ? -22.204 7.470 38.896 1.00 59.50 312 LEU A O 1
ATOM 2338 N N . PRO A 1 313 ? -22.349 5.232 39.027 1.00 62.69 313 PRO A N 1
ATOM 2339 C CA . PRO A 1 313 ? -22.106 3.857 38.574 1.00 62.69 313 PRO A CA 1
ATOM 2340 C C . PRO A 1 313 ? -23.111 3.350 37.523 1.00 62.69 313 PRO A C 1
ATOM 2342 O O . PRO A 1 313 ? -22.914 2.265 36.986 1.00 62.69 313 PRO A O 1
ATOM 2345 N N . ARG A 1 314 ? -24.205 4.079 37.248 1.00 48.47 314 ARG A N 1
ATOM 2346 C CA . ARG A 1 314 ? -25.367 3.569 36.485 1.00 48.47 314 ARG A CA 1
ATOM 2347 C C . ARG A 1 314 ? -25.903 4.546 35.428 1.00 48.47 314 ARG A C 1
ATOM 2349 O O . ARG A 1 314 ? -27.093 4.846 35.401 1.00 48.47 314 ARG A O 1
ATOM 2356 N N . GLY A 1 315 ? -25.025 5.055 34.569 1.00 63.16 315 GLY A N 1
ATOM 2357 C CA . GLY A 1 315 ? -25.370 5.905 33.428 1.00 63.16 315 GLY A CA 1
ATOM 2358 C C . GLY A 1 315 ? -25.205 5.192 32.087 1.00 63.16 315 GLY A C 1
ATOM 2359 O O . GLY A 1 315 ? -24.344 4.324 31.932 1.00 63.16 315 GLY A O 1
ATOM 2360 N N . LEU A 1 316 ? -26.019 5.595 31.111 1.00 67.56 316 LEU A N 1
ATOM 2361 C CA . LEU A 1 316 ? -25.837 5.206 29.714 1.00 67.56 316 LEU A CA 1
ATOM 2362 C C . LEU A 1 316 ? -24.694 6.008 29.086 1.00 67.56 316 LEU A C 1
ATOM 2364 O O . LEU A 1 316 ? -24.450 7.155 29.471 1.00 67.56 316 LEU A O 1
ATOM 2368 N N . TRP A 1 317 ? -24.023 5.397 28.112 1.00 71.56 317 TRP A N 1
ATOM 2369 C CA . TRP A 1 317 ? -23.090 6.098 27.237 1.00 71.56 317 TRP A CA 1
ATOM 2370 C C . TRP A 1 317 ? -23.846 7.126 26.397 1.00 71.56 317 TRP A C 1
ATOM 2372 O O . TRP A 1 317 ? -24.923 6.840 25.872 1.00 71.56 317 TRP A O 1
ATOM 2382 N N . ARG A 1 318 ? -23.299 8.336 26.313 1.00 74.06 318 ARG A N 1
ATOM 2383 C CA . ARG A 1 318 ? -23.803 9.419 25.469 1.00 74.06 318 ARG A CA 1
ATOM 2384 C C . ARG A 1 318 ? -22.645 10.047 24.718 1.00 74.06 318 ARG A C 1
ATOM 2386 O O . ARG A 1 318 ? -21.582 10.246 25.305 1.00 74.06 318 ARG A O 1
ATOM 2393 N N . LEU A 1 319 ? -22.884 10.398 23.461 1.00 80.69 319 LEU A N 1
ATOM 2394 C CA . LEU A 1 319 ? -21.938 11.146 22.646 1.00 80.69 319 LEU A CA 1
ATOM 2395 C C . LEU A 1 319 ? -21.677 12.523 23.267 1.00 80.69 319 LEU A C 1
ATOM 2397 O O . LEU A 1 319 ? -22.617 13.233 23.628 1.00 80.69 319 LEU A O 1
ATOM 2401 N N . TRP A 1 320 ? -20.401 12.864 23.427 1.00 84.06 320 TRP A N 1
ATOM 2402 C CA . TRP A 1 320 ? -19.939 14.154 23.937 1.00 84.06 320 TRP A CA 1
ATOM 2403 C C . TRP A 1 320 ? -19.177 14.933 22.864 1.00 84.06 320 TRP A C 1
ATOM 2405 O O . TRP A 1 320 ? -19.480 16.104 22.647 1.00 84.06 320 TRP A O 1
ATOM 2415 N N . ILE A 1 321 ? -18.238 14.278 22.178 1.00 81.50 321 ILE A N 1
ATOM 2416 C CA . ILE A 1 321 ? -17.525 14.821 21.016 1.00 81.50 321 ILE A CA 1
ATOM 2417 C C . ILE A 1 321 ? -17.931 14.004 19.796 1.00 81.50 321 ILE A C 1
ATOM 2419 O O . ILE A 1 321 ? -17.899 12.778 19.867 1.00 81.50 321 ILE A O 1
ATOM 2423 N N . ASP A 1 322 ? -18.311 14.688 18.718 1.00 84.75 322 ASP A N 1
ATOM 2424 C CA . ASP A 1 322 ? -18.817 14.097 17.476 1.00 84.75 322 ASP A CA 1
ATOM 2425 C C . ASP A 1 322 ? -17.944 14.533 16.296 1.00 84.75 322 ASP A C 1
ATOM 2427 O O . ASP A 1 322 ? -17.868 15.728 15.983 1.00 84.75 322 ASP A O 1
ATOM 2431 N N . GLN A 1 323 ? -17.261 13.568 15.682 1.00 70.88 323 GLN A N 1
ATOM 2432 C CA . GLN A 1 323 ? -16.457 13.701 14.469 1.00 70.88 323 GLN A CA 1
ATOM 2433 C C . GLN A 1 323 ? -15.490 14.896 14.465 1.00 70.88 323 GLN A C 1
ATOM 2435 O O . GLN A 1 323 ? -15.450 15.675 13.512 1.00 70.88 323 GLN A O 1
ATOM 2440 N N . GLN A 1 324 ? -14.691 15.050 15.524 1.00 74.81 324 GLN A N 1
ATOM 2441 C CA . GLN A 1 324 ? -13.687 16.120 15.611 1.00 74.81 324 GLN A CA 1
ATOM 2442 C C . GLN A 1 324 ? -12.266 15.585 15.413 1.00 74.81 324 GLN A C 1
ATOM 2444 O O . GLN A 1 324 ? -11.963 14.462 15.805 1.00 74.81 324 GLN A O 1
ATOM 2449 N N . ASP A 1 325 ? -11.371 16.411 14.875 1.00 81.25 325 ASP A N 1
ATOM 2450 C CA . ASP A 1 325 ? -9.924 16.145 14.768 1.00 81.25 325 ASP A CA 1
ATOM 2451 C C . ASP A 1 325 ? -9.147 16.515 16.050 1.00 81.25 325 ASP A C 1
ATOM 2453 O O . ASP A 1 325 ? -7.918 16.470 16.101 1.00 81.25 325 ASP A O 1
ATOM 2457 N N . LEU A 1 326 ? -9.873 16.870 17.114 1.00 77.56 326 LEU A N 1
ATOM 2458 C CA . LEU A 1 326 ? -9.317 17.164 18.427 1.00 77.56 326 LEU A CA 1
ATOM 2459 C C . LEU A 1 326 ? -8.747 15.901 19.080 1.00 77.56 326 LEU A C 1
ATOM 2461 O O . LEU A 1 326 ? -9.280 14.808 18.913 1.00 77.56 326 LEU A O 1
ATOM 2465 N N . THR A 1 327 ? -7.719 16.084 19.908 1.00 87.81 327 THR A N 1
ATOM 2466 C CA . THR A 1 327 ? -7.114 15.044 20.766 1.00 87.81 327 THR A CA 1
ATOM 2467 C C . THR A 1 327 ? -7.221 15.371 22.257 1.00 87.81 327 THR A C 1
ATOM 2469 O O . THR A 1 327 ? -6.731 14.632 23.110 1.00 87.81 327 THR A O 1
ATOM 2472 N N . SER A 1 328 ? -7.871 16.485 22.607 1.00 86.62 328 SER A N 1
ATOM 2473 C CA . SER A 1 328 ? -8.197 16.813 23.993 1.00 86.62 328 SER A CA 1
ATOM 2474 C C . SER A 1 328 ? -9.404 17.743 24.106 1.00 86.62 328 SER A C 1
ATOM 2476 O O . SER A 1 328 ? -9.646 18.575 23.229 1.00 86.62 328 SER A O 1
ATOM 2478 N N . ALA A 1 329 ? -10.147 17.633 25.210 1.00 89.25 329 ALA A N 1
ATOM 2479 C CA . ALA A 1 329 ? -11.218 18.559 25.577 1.00 89.25 329 ALA A CA 1
ATOM 2480 C C . ALA A 1 329 ? -11.449 18.595 27.096 1.00 89.25 329 ALA A C 1
ATOM 2482 O O . ALA A 1 329 ? -11.116 17.655 27.821 1.00 89.25 329 ALA A O 1
ATOM 2483 N N . TRP A 1 330 ? -12.050 19.685 27.583 1.00 93.00 330 TRP A N 1
ATOM 2484 C CA . TRP A 1 330 ? -12.455 19.829 28.984 1.00 93.00 330 TRP A CA 1
ATOM 2485 C C . TRP A 1 330 ? -13.915 19.401 29.187 1.00 93.00 330 TRP A C 1
ATOM 2487 O O . TRP A 1 330 ? -14.809 19.920 28.519 1.00 93.00 330 TRP A O 1
ATOM 2497 N N . PHE A 1 331 ? -14.158 18.482 30.125 1.00 88.56 331 PHE A N 1
ATOM 2498 C CA . PHE A 1 331 ? -15.477 18.003 30.538 1.00 88.56 331 PHE A CA 1
ATOM 2499 C C . PHE A 1 331 ? -15.829 18.499 31.943 1.00 88.56 331 PHE A C 1
ATOM 2501 O O . PHE A 1 331 ? -15.162 18.154 32.921 1.00 88.56 331 PHE A O 1
ATOM 2508 N N . GLY A 1 332 ? -16.928 19.238 32.070 1.00 86.62 332 GLY A N 1
ATOM 2509 C CA . GLY A 1 332 ? -17.469 19.634 33.364 1.00 86.62 332 GLY A CA 1
ATOM 2510 C C . GLY A 1 332 ? -18.605 20.660 33.262 1.00 86.62 332 GLY A C 1
ATOM 2511 O O . GLY A 1 332 ? -19.047 20.980 32.156 1.00 86.62 332 GLY A O 1
ATOM 2512 N N . PRO A 1 333 ? -19.065 21.198 34.407 1.00 85.69 333 PRO A N 1
ATOM 2513 C CA . PRO A 1 333 ? -18.629 20.837 35.758 1.00 85.69 333 PRO A CA 1
ATOM 2514 C C . PRO A 1 333 ? -19.070 19.418 36.171 1.00 85.69 333 PRO A C 1
ATOM 2516 O O . PRO A 1 333 ? -20.111 18.931 35.739 1.00 85.69 333 PRO A O 1
ATOM 2519 N N . ASP A 1 334 ? -18.279 18.744 37.010 1.00 76.94 334 ASP A N 1
ATOM 2520 C CA . ASP A 1 334 ? -18.536 17.376 37.477 1.00 76.94 334 ASP A CA 1
ATOM 2521 C C . ASP A 1 334 ? -19.581 17.301 38.603 1.00 76.94 334 ASP A C 1
ATOM 2523 O O . ASP A 1 334 ? -20.225 16.268 38.777 1.00 76.94 334 ASP A O 1
ATOM 2527 N N . GLU A 1 335 ? -19.786 18.396 39.341 1.00 85.25 335 GLU A N 1
ATOM 2528 C CA . GLU A 1 335 ? -20.746 18.501 40.453 1.00 85.25 335 GLU A CA 1
ATOM 2529 C C . GLU A 1 335 ? -20.608 17.381 41.509 1.00 85.25 335 GLU A C 1
ATOM 2531 O O . GLU A 1 335 ? -21.589 16.967 42.128 1.00 85.25 335 GLU A O 1
ATOM 2536 N N . GLY A 1 336 ? -19.397 16.851 41.708 1.00 74.81 336 GLY A N 1
ATOM 2537 C CA . GLY A 1 336 ? -19.122 15.727 42.606 1.00 74.81 336 GLY A CA 1
ATOM 2538 C C . GLY A 1 336 ? -19.528 14.356 42.054 1.00 74.81 336 GLY A C 1
ATOM 2539 O O . GLY A 1 336 ? -19.476 13.365 42.782 1.00 74.81 336 GLY A O 1
ATOM 2540 N N . LYS A 1 337 ? -19.944 14.270 40.786 1.00 79.00 337 LYS A N 1
ATOM 2541 C CA . LYS A 1 337 ? -20.286 13.016 40.103 1.00 79.00 337 LYS A CA 1
ATOM 2542 C C . LYS A 1 337 ? -19.037 12.409 39.468 1.00 79.00 337 LYS A C 1
ATOM 2544 O O . LYS A 1 337 ? -18.106 13.107 39.082 1.00 79.00 337 LYS A O 1
ATOM 2549 N N . HIS A 1 338 ? -19.031 11.087 39.333 1.00 77.94 338 HIS A N 1
ATOM 2550 C CA . HIS A 1 338 ? -17.954 10.360 38.661 1.00 77.94 338 HIS A CA 1
ATOM 2551 C C . HIS A 1 338 ? -18.368 9.979 37.243 1.00 77.94 338 HIS A C 1
ATOM 2553 O O . HIS A 1 338 ? -19.537 9.673 36.992 1.00 77.94 338 HIS A O 1
ATOM 2559 N N . PHE A 1 339 ? -17.401 9.951 36.331 1.00 80.62 339 PHE A N 1
ATOM 2560 C CA . PHE A 1 339 ? -17.630 9.697 34.913 1.00 80.62 339 PHE A CA 1
ATOM 2561 C C . PHE A 1 339 ? -16.621 8.689 34.367 1.00 80.62 339 PHE A C 1
ATOM 2563 O O . PHE A 1 339 ? -15.517 8.553 34.889 1.00 80.62 339 PHE A O 1
ATOM 2570 N N . ALA A 1 340 ? -17.019 7.983 33.315 1.00 72.94 340 ALA A N 1
ATOM 2571 C CA . ALA A 1 340 ? -16.134 7.183 32.484 1.00 72.94 340 ALA A CA 1
ATOM 2572 C C . ALA A 1 340 ? -16.224 7.676 31.040 1.00 72.94 340 ALA A C 1
ATOM 2574 O O . ALA A 1 340 ? -17.293 8.113 30.605 1.00 72.94 340 ALA A O 1
ATOM 2575 N N . PHE A 1 341 ? -15.115 7.562 30.315 1.00 82.44 341 PHE A N 1
ATOM 2576 C CA . PHE A 1 341 ? -14.977 7.991 28.928 1.00 82.44 341 PHE A CA 1
ATOM 2577 C C . PHE A 1 341 ? -14.531 6.811 28.071 1.00 82.44 341 PHE A C 1
ATOM 2579 O O . PHE A 1 341 ? -13.784 5.951 28.540 1.00 82.44 341 PHE A O 1
ATOM 2586 N N . ARG A 1 342 ? -14.985 6.776 26.822 1.00 83.75 342 ARG A N 1
ATOM 2587 C CA . ARG A 1 342 ? -14.436 5.908 25.779 1.00 83.75 342 ARG A CA 1
ATOM 2588 C C . ARG A 1 342 ? -14.371 6.685 24.476 1.00 83.75 342 ARG A C 1
ATOM 2590 O O . ARG A 1 342 ? -15.117 7.645 24.294 1.00 83.75 342 ARG A O 1
ATOM 2597 N N . VAL A 1 343 ? -13.484 6.263 23.593 1.00 76.12 343 VAL A N 1
ATOM 2598 C CA . VAL A 1 343 ? -13.241 6.921 22.314 1.00 76.12 343 VAL A CA 1
ATOM 2599 C C . VAL A 1 343 ? -13.262 5.882 21.206 1.00 76.12 343 VAL A C 1
ATOM 2601 O O . VAL A 1 343 ? -12.860 4.740 21.418 1.00 76.12 343 VAL A O 1
ATOM 2604 N N . ARG A 1 344 ? -13.740 6.287 20.034 1.00 80.31 344 ARG A N 1
ATOM 2605 C CA . ARG A 1 344 ? -13.566 5.555 18.780 1.00 80.31 344 ARG A CA 1
ATOM 2606 C C . ARG A 1 344 ? -12.998 6.506 17.736 1.00 80.31 344 ARG A C 1
ATOM 2608 O O . ARG A 1 344 ? -13.336 7.690 17.736 1.00 80.31 344 ARG A O 1
ATOM 2615 N N . ALA A 1 345 ? -12.136 5.989 16.876 1.00 70.38 345 ALA A N 1
ATOM 2616 C CA . ALA A 1 345 ? -11.621 6.716 15.729 1.00 70.38 345 ALA A CA 1
ATOM 2617 C C . ALA A 1 345 ? -12.409 6.329 14.475 1.00 70.38 345 ALA A C 1
ATOM 2619 O O . ALA A 1 345 ? -12.984 5.244 14.390 1.00 70.38 345 ALA A O 1
ATOM 2620 N N . ALA A 1 346 ? -12.432 7.227 13.498 1.00 65.25 346 ALA A N 1
ATOM 2621 C CA . ALA A 1 346 ? -12.904 6.931 12.158 1.00 65.25 346 ALA A CA 1
ATOM 2622 C C . ALA A 1 346 ? -11.824 7.312 11.148 1.00 65.25 346 ALA A C 1
ATOM 2624 O O . ALA A 1 346 ? -11.230 8.394 1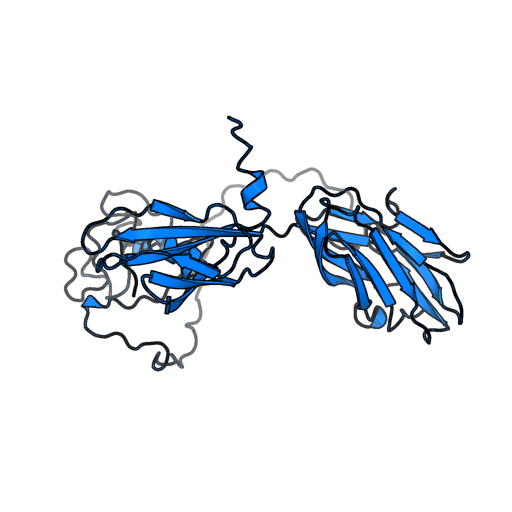1.226 1.00 65.25 346 ALA A O 1
ATOM 2625 N N . THR A 1 347 ? -11.595 6.424 10.185 1.00 63.69 347 THR A N 1
ATOM 2626 C CA . THR A 1 347 ? -10.714 6.691 9.051 1.00 63.69 347 THR A CA 1
ATOM 2627 C C . THR A 1 347 ? -11.442 7.522 8.004 1.00 63.69 347 THR A C 1
ATOM 2629 O O . THR A 1 347 ? -12.678 7.562 7.923 1.00 63.69 347 THR A O 1
ATOM 2632 N N . MET A 1 348 ? -10.672 8.158 7.125 1.00 51.03 348 MET A N 1
ATOM 2633 C CA . MET A 1 348 ? -11.230 8.885 5.983 1.00 51.03 348 MET A CA 1
ATOM 2634 C C . MET A 1 348 ? -11.993 7.981 4.992 1.00 51.03 348 MET A C 1
ATOM 2636 O O . MET A 1 348 ? -12.718 8.501 4.135 1.00 51.03 348 MET A O 1
ATOM 2640 N N . LEU A 1 349 ? -11.838 6.653 5.063 1.00 45.22 349 LEU A N 1
ATOM 2641 C CA . LEU A 1 349 ? -12.568 5.666 4.256 1.00 45.22 349 LEU A CA 1
ATOM 2642 C C . LEU A 1 349 ? -13.955 5.338 4.834 1.00 45.22 349 LEU A C 1
ATOM 2644 O O . LEU A 1 349 ? -14.914 5.205 4.070 1.00 45.22 349 LEU A O 1
ATOM 2648 N N . ALA A 1 350 ? -14.110 5.308 6.161 1.00 42.78 350 ALA A N 1
ATOM 2649 C CA . ALA A 1 350 ? -15.399 5.053 6.814 1.00 42.78 350 ALA A CA 1
ATOM 2650 C C . ALA A 1 350 ? -16.436 6.172 6.572 1.00 42.78 350 ALA A C 1
ATOM 2652 O O . ALA A 1 350 ? -17.632 5.901 6.436 1.00 42.78 350 ALA A O 1
ATOM 2653 N N . MET A 1 351 ? -15.989 7.426 6.430 1.00 40.81 351 MET A N 1
ATOM 2654 C CA . MET A 1 351 ? -16.868 8.581 6.179 1.00 40.81 351 MET A CA 1
ATOM 2655 C C . MET A 1 351 ? -17.560 8.558 4.806 1.00 40.81 351 MET A C 1
ATOM 2657 O O . MET A 1 351 ? -18.640 9.121 4.655 1.00 40.81 351 MET A O 1
ATOM 2661 N N . SER A 1 352 ? -16.977 7.884 3.809 1.00 37.28 352 SER A N 1
ATOM 2662 C CA . SER A 1 352 ? -17.560 7.751 2.462 1.00 37.28 352 SER A CA 1
ATOM 2663 C C . SER A 1 352 ? -18.823 6.874 2.451 1.00 37.28 352 SER A C 1
ATOM 2665 O O . SER A 1 352 ? -19.745 7.109 1.669 1.00 37.28 352 SER A O 1
ATOM 2667 N N . ARG A 1 353 ? -18.919 5.897 3.367 1.00 39.22 353 ARG A N 1
ATOM 2668 C CA . ARG A 1 353 ? -20.086 5.001 3.479 1.00 39.22 353 ARG A CA 1
ATOM 2669 C C . ARG A 1 353 ? -21.242 5.599 4.289 1.00 39.22 353 ARG A C 1
ATOM 2671 O O . ARG A 1 353 ? -22.371 5.130 4.164 1.00 39.22 353 ARG A O 1
ATOM 2678 N N . TYR A 1 354 ? -20.998 6.655 5.066 1.00 33.75 354 TYR A N 1
ATOM 2679 C CA . TYR A 1 354 ? -22.034 7.400 5.786 1.00 33.75 354 TYR A CA 1
ATOM 2680 C C . TYR A 1 354 ? -22.377 8.686 5.032 1.00 33.75 354 TYR A C 1
ATOM 2682 O O . TYR A 1 354 ? -21.934 9.785 5.358 1.00 33.75 354 TYR A O 1
ATOM 2690 N N . GLY A 1 355 ? -23.202 8.542 3.993 1.00 28.83 355 GLY A N 1
ATOM 2691 C CA . GLY A 1 355 ? -23.809 9.681 3.317 1.00 28.83 355 GLY A CA 1
ATOM 2692 C C . GLY A 1 355 ? -24.497 10.617 4.316 1.00 28.83 355 GLY A C 1
ATOM 2693 O O . GLY A 1 355 ? -25.260 10.172 5.177 1.00 28.83 355 GLY A O 1
ATOM 2694 N N . ARG A 1 356 ? -24.230 11.923 4.169 1.00 31.86 356 ARG A N 1
ATOM 2695 C CA . ARG A 1 356 ? -24.965 13.029 4.800 1.00 31.86 356 ARG A CA 1
ATOM 2696 C C . ARG A 1 356 ? -26.462 12.711 4.846 1.00 31.86 356 ARG A C 1
ATOM 2698 O O . ARG A 1 356 ? -27.151 12.833 3.836 1.00 31.86 356 ARG A O 1
ATOM 2705 N N . LYS A 1 357 ? -26.991 12.419 6.032 1.00 27.05 357 LYS A N 1
ATOM 2706 C CA . LYS A 1 357 ? -28.372 12.793 6.337 1.00 27.05 357 LYS A CA 1
ATOM 2707 C C . LYS A 1 357 ? -28.340 14.254 6.758 1.00 27.05 357 LYS A C 1
ATOM 2709 O O . LYS A 1 357 ? -28.107 14.578 7.914 1.00 27.05 357 LYS A O 1
ATOM 2714 N N . THR A 1 358 ? -28.499 15.126 5.770 1.00 31.11 358 THR A N 1
ATOM 2715 C CA . THR A 1 358 ? -28.928 16.510 5.981 1.00 31.11 358 THR A CA 1
ATOM 2716 C C . THR A 1 358 ? -30.189 16.525 6.848 1.00 31.11 358 THR A C 1
ATOM 2718 O O . THR A 1 358 ? -31.142 15.805 6.532 1.00 31.11 358 THR A O 1
ATOM 2721 N N . MET A 1 359 ? -30.201 17.350 7.896 1.00 30.22 359 MET A N 1
ATOM 2722 C CA . MET A 1 359 ? -31.415 18.068 8.296 1.00 30.22 359 MET A CA 1
ATOM 2723 C C . MET A 1 359 ? -31.366 19.470 7.712 1.00 30.22 359 MET A C 1
ATOM 2725 O O . MET A 1 359 ? -30.247 20.034 7.672 1.00 30.22 359 MET A O 1
#

Foldseek 3Di:
DADFDAWDPQERQFPLQDCPRDPPNVDHRPQTVQLCCCPPVVVPCHGPVRDHRPDSDGGDGDPCCCCPVPNHPDDDDDDDDDCVVPDDPPDPPPDPPPDDDPDDPDDDDDDDDDDDDDDPDDDDDDDDADDAPPQWDKDWCPDPQKDKDDPAWDWDQWYHVRIWIKHQDDAPDPIKMKGFDDDDWAKWFKWFAQAQDDPFQAFQWKWKWKQAPVGIDIDIHGSNVRHGDIHTPGMGTHDDHDGIMIMIDDDHPRHRGMHMGTMMITHGDDQPDFWDKFFPDWDDDPQWIKTFMDTDGDHQDFQFKWKWKAWPDDGDTDTDDDGHPDGIDTDDNCNPTDMDMGMGTDGPVNVVVDPDPDD

pLDDT: mean 71.29, std 19.69, range [26.2, 98.12]

Sequence (359 aa):
MVPVWDVGPWNTDDSYWQSDRGDYPDLPVGLPQAEAAYYYGHNGGRDEFGRIITNPNGIDIADGTFWDDLGLSNNDWVDVSFLWLGADPGPGDAIDIAGPAPEQDNPPAPAAPAPPQEPPAATPIPLDSPVIPTGASSYDNSDSGFSTQGDGWQSHPCGVNGDHLWFNTAAGSSARATWTPNLATGTYEVRAYIPPCGEVAAVSAAAYIISHDGGTEQIEVNQADSEGVWVSLGSYSFGRRTSAQIRLSPIAGASGQAIRADALAWVPIEDTAAPVARVVNITREAMGYRVEWGGEDDLSGIATYDVEVRQLPRGLWRLWIDQQDLTSAWFGPDEGKHFAFRVRAATMLAMSRYGRKTM

Radius of gyration: 30.11 Å; chains: 1; bounding box: 58×68×73 Å